Protein AF-A0A486XKY4-F1 (afdb_monomer)

Structure (mmCIF, N/CA/C/O backbone):
data_AF-A0A486XKY4-F1
#
_entry.id   AF-A0A486XKY4-F1
#
loop_
_atom_site.group_PDB
_atom_site.id
_atom_site.type_symbol
_atom_site.label_atom_id
_atom_site.label_alt_id
_atom_site.label_comp_id
_atom_site.label_asym_id
_atom_site.label_entity_id
_atom_site.label_seq_id
_atom_site.pdbx_PDB_ins_code
_atom_site.Cartn_x
_atom_site.Cartn_y
_atom_site.Cartn_z
_atom_site.occupancy
_atom_site.B_iso_or_equiv
_atom_site.auth_seq_id
_atom_site.auth_comp_id
_atom_site.auth_asym_id
_atom_site.auth_atom_id
_atom_site.pdbx_PDB_model_num
ATOM 1 N N . MET A 1 1 ? 11.918 -34.380 50.096 1.00 39.69 1 MET A N 1
ATOM 2 C CA . MET A 1 1 ? 10.897 -33.706 49.268 1.00 39.69 1 MET A CA 1
ATOM 3 C C . MET A 1 1 ? 11.080 -32.211 49.451 1.00 39.69 1 MET A C 1
ATOM 5 O O . MET A 1 1 ? 10.873 -31.731 50.555 1.00 39.69 1 MET A O 1
ATOM 9 N N . LEU A 1 2 ? 11.566 -31.519 48.421 1.00 34.81 2 LEU A N 1
ATOM 10 C CA . LEU A 1 2 ? 11.724 -30.062 48.388 1.00 34.81 2 LEU A CA 1
ATOM 11 C C . LEU A 1 2 ? 10.769 -29.530 47.315 1.00 34.81 2 LEU A C 1
ATOM 13 O O . LEU A 1 2 ? 10.706 -30.098 46.227 1.00 34.81 2 LEU A O 1
ATOM 17 N N . ALA A 1 3 ? 9.983 -28.514 47.664 1.00 37.16 3 ALA A N 1
ATOM 18 C CA . ALA A 1 3 ? 9.003 -27.890 46.778 1.00 37.16 3 ALA A CA 1
ATOM 19 C C . ALA A 1 3 ? 9.693 -27.136 45.620 1.00 37.16 3 ALA A C 1
ATOM 21 O O . ALA A 1 3 ? 10.803 -26.633 45.818 1.00 37.16 3 ALA A O 1
ATOM 22 N N . PRO A 1 4 ? 9.063 -27.018 44.435 1.00 37.06 4 PRO A N 1
ATOM 23 C CA . PRO A 1 4 ? 9.605 -26.206 43.357 1.00 37.06 4 PRO A CA 1
ATOM 24 C C . PRO A 1 4 ? 9.423 -24.712 43.656 1.00 37.06 4 PRO A C 1
ATOM 26 O O . PRO A 1 4 ? 8.386 -24.285 44.166 1.00 37.06 4 PRO A O 1
ATOM 29 N N . LEU A 1 5 ? 10.454 -23.927 43.342 1.00 36.47 5 LEU A N 1
ATOM 30 C CA . LEU A 1 5 ? 10.433 -22.463 43.381 1.00 36.47 5 LEU A CA 1
ATOM 31 C C . LEU A 1 5 ? 9.580 -21.903 42.222 1.00 36.47 5 LEU A C 1
ATOM 33 O O . LEU A 1 5 ? 9.489 -22.551 41.179 1.00 36.47 5 LEU A O 1
ATOM 37 N N . PRO A 1 6 ? 8.965 -20.716 42.384 1.00 40.84 6 PRO A N 1
ATOM 38 C CA . PRO A 1 6 ? 8.082 -20.134 41.376 1.00 40.84 6 PRO A CA 1
ATOM 39 C C . PRO A 1 6 ? 8.851 -19.682 40.126 1.00 40.84 6 PRO A C 1
ATOM 41 O O . PRO A 1 6 ? 9.928 -19.091 40.228 1.00 40.84 6 PRO A O 1
ATOM 44 N N . GLU A 1 7 ? 8.264 -19.934 38.952 1.00 36.69 7 GLU A N 1
ATOM 45 C CA . GLU A 1 7 ? 8.705 -19.397 37.662 1.00 36.69 7 GLU A CA 1
ATOM 46 C C . GLU A 1 7 ? 8.770 -17.866 37.718 1.00 36.69 7 GLU A C 1
ATOM 48 O O . GLU A 1 7 ? 7.761 -17.183 37.897 1.00 36.69 7 GLU A O 1
ATOM 53 N N . GLN A 1 8 ? 9.970 -17.315 37.534 1.00 35.16 8 GLN A N 1
ATOM 54 C CA . GLN A 1 8 ? 10.126 -15.916 37.164 1.00 35.16 8 GLN A CA 1
ATOM 55 C C . GLN A 1 8 ? 9.636 -15.750 35.724 1.00 35.16 8 GLN A C 1
ATOM 57 O O . GLN A 1 8 ? 10.333 -16.100 34.774 1.00 35.16 8 GLN A O 1
ATOM 62 N N . THR A 1 9 ? 8.442 -15.188 35.556 1.00 37.00 9 THR A N 1
ATOM 63 C CA . THR A 1 9 ? 8.016 -14.598 34.286 1.00 37.00 9 THR A CA 1
ATOM 64 C C . THR A 1 9 ? 9.008 -13.506 33.898 1.00 37.00 9 THR A C 1
ATOM 66 O O . THR A 1 9 ? 9.072 -12.459 34.547 1.00 37.00 9 THR A O 1
ATOM 69 N N . ALA A 1 10 ? 9.798 -13.759 32.855 1.00 35.72 10 ALA A N 1
ATOM 70 C CA . ALA A 1 10 ? 10.670 -12.757 32.266 1.00 35.72 10 ALA A CA 1
ATOM 71 C C . ALA A 1 10 ? 9.823 -11.616 31.682 1.00 35.72 10 ALA A C 1
ATOM 73 O O . ALA A 1 10 ? 8.848 -11.846 30.964 1.00 35.72 10 ALA A O 1
ATOM 74 N N . ALA A 1 11 ? 10.195 -10.383 32.018 1.00 33.72 11 ALA A N 1
ATOM 75 C CA . ALA A 1 11 ? 9.568 -9.174 31.510 1.00 33.72 11 ALA A CA 1
ATOM 76 C C . ALA A 1 11 ? 9.705 -9.096 29.979 1.00 33.72 11 ALA A C 1
ATOM 78 O O . ALA A 1 11 ? 10.801 -9.239 29.436 1.00 33.72 11 ALA A O 1
ATOM 79 N N . ALA A 1 12 ? 8.588 -8.857 29.288 1.00 30.95 12 ALA A N 1
ATOM 80 C CA . ALA A 1 12 ? 8.584 -8.550 27.865 1.00 30.95 12 ALA A CA 1
ATOM 81 C C . ALA A 1 12 ? 9.263 -7.190 27.651 1.00 30.95 12 ALA A C 1
ATOM 83 O O . ALA A 1 12 ? 8.718 -6.147 28.014 1.00 30.95 12 ALA A O 1
ATOM 84 N N . ASN A 1 13 ? 10.471 -7.207 27.092 1.00 31.05 13 ASN A N 1
ATOM 85 C CA . ASN A 1 13 ? 11.186 -5.990 26.734 1.00 31.05 13 ASN A CA 1
ATOM 86 C C . ASN A 1 13 ? 10.663 -5.429 25.405 1.00 31.05 13 ASN A C 1
ATOM 88 O O . ASN A 1 13 ? 10.443 -6.167 24.444 1.00 31.05 13 ASN A O 1
ATOM 92 N N . LEU A 1 14 ? 10.477 -4.105 25.390 1.00 25.66 14 LEU A N 1
ATOM 93 C CA . LEU A 1 14 ? 10.138 -3.291 24.226 1.00 25.66 14 LEU A CA 1
ATOM 94 C C . LEU A 1 14 ? 11.089 -3.548 23.052 1.00 25.66 14 LEU A C 1
ATOM 96 O O . LEU A 1 14 ? 12.306 -3.595 23.226 1.00 25.66 14 LEU A O 1
ATOM 100 N N . ILE A 1 15 ? 10.524 -3.619 21.846 1.00 26.73 15 ILE A N 1
ATOM 101 C CA . ILE A 1 15 ? 11.291 -3.633 20.600 1.00 26.73 15 ILE A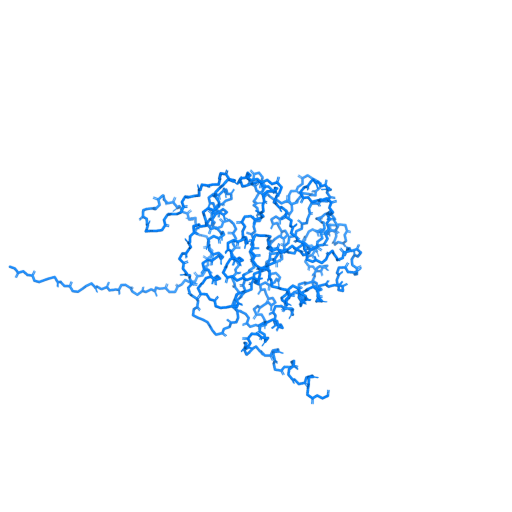 CA 1
ATOM 102 C C . ILE A 1 15 ? 11.508 -2.188 20.151 1.00 26.73 15 ILE A C 1
ATOM 104 O O . ILE A 1 15 ? 10.557 -1.479 19.820 1.00 26.73 15 ILE A O 1
ATOM 108 N N . GLN A 1 16 ? 12.773 -1.781 20.119 1.00 23.09 16 GLN A N 1
ATOM 109 C CA . GLN A 1 16 ? 13.256 -0.588 19.435 1.00 23.09 16 GLN A CA 1
ATOM 110 C C . GLN A 1 16 ? 13.987 -1.060 18.169 1.00 23.09 16 GLN A C 1
ATOM 112 O O . GLN A 1 16 ? 14.882 -1.898 18.247 1.00 23.09 16 GLN A O 1
ATOM 117 N N . LEU A 1 17 ? 13.533 -0.591 17.005 1.00 39.62 17 LEU A N 1
ATOM 118 C CA . LEU A 1 17 ? 14.075 -0.956 15.695 1.00 39.62 17 LEU A CA 1
ATOM 119 C C . LEU A 1 17 ? 15.239 -0.020 15.358 1.00 39.62 17 LEU A C 1
ATOM 121 O O . LEU A 1 17 ? 14.996 1.133 15.016 1.00 39.62 17 LEU A O 1
ATOM 125 N N . ASP A 1 18 ? 16.466 -0.531 15.435 1.00 28.62 18 ASP A N 1
ATOM 126 C CA . ASP A 1 18 ? 17.650 0.061 14.807 1.00 28.62 18 ASP A CA 1
ATOM 127 C C . ASP A 1 18 ? 18.506 -1.033 14.143 1.00 28.62 18 ASP A C 1
ATOM 129 O O . ASP A 1 18 ? 18.380 -2.220 14.440 1.00 28.62 18 ASP A O 1
ATOM 133 N N . GLN A 1 19 ? 19.288 -0.593 13.161 1.00 40.94 19 GLN A N 1
ATOM 134 C CA . GLN A 1 19 ? 19.848 -1.316 12.015 1.00 40.94 19 GLN A CA 1
ATOM 135 C C . GLN A 1 19 ? 20.757 -2.533 12.312 1.00 40.94 19 GLN A C 1
ATOM 137 O O . GLN A 1 19 ? 21.298 -2.705 13.399 1.00 40.94 19 GLN A O 1
ATOM 142 N N . ASP A 1 20 ? 20.960 -3.337 11.258 1.00 31.55 20 ASP A N 1
ATOM 143 C CA . ASP A 1 20 ? 22.028 -4.336 11.077 1.00 31.55 20 ASP A CA 1
ATOM 144 C C . ASP A 1 20 ? 22.022 -5.594 11.954 1.00 31.55 20 ASP A C 1
ATOM 146 O O . ASP A 1 20 ? 23.043 -6.015 12.496 1.00 31.55 20 ASP A O 1
ATOM 150 N N . THR A 1 21 ? 20.893 -6.306 11.983 1.00 27.12 21 THR A N 1
ATOM 151 C CA . THR A 1 21 ? 20.895 -7.716 12.407 1.00 27.12 21 THR A CA 1
ATOM 152 C C . THR A 1 21 ? 20.548 -8.628 11.235 1.00 27.12 21 THR A C 1
ATOM 154 O O . THR A 1 21 ? 19.440 -8.595 10.703 1.00 27.12 21 THR A O 1
ATOM 157 N N . ALA A 1 22 ? 21.499 -9.470 10.827 1.00 25.30 22 ALA A N 1
ATOM 158 C CA . ALA A 1 22 ? 21.203 -10.611 9.974 1.00 25.30 22 ALA A CA 1
ATOM 159 C C . ALA A 1 22 ? 20.382 -11.620 10.789 1.00 25.30 22 ALA A C 1
ATOM 161 O O . ALA A 1 22 ? 20.893 -12.246 11.718 1.00 25.30 22 ALA A O 1
ATOM 162 N N . TYR A 1 23 ? 19.102 -11.765 10.455 1.00 27.69 23 TYR A N 1
ATOM 163 C CA . TYR A 1 23 ? 18.244 -12.778 11.056 1.00 27.69 23 TYR A CA 1
ATOM 164 C C . TYR A 1 23 ? 18.550 -14.135 10.417 1.00 27.69 23 TYR A C 1
ATOM 166 O O . TYR A 1 23 ? 18.249 -14.369 9.245 1.00 27.69 23 TYR A O 1
ATOM 174 N N . GLN A 1 24 ? 19.173 -15.032 11.181 1.00 24.69 24 GLN A N 1
ATOM 175 C CA . GLN A 1 24 ? 19.282 -16.437 10.811 1.00 24.69 24 GLN A CA 1
ATOM 176 C C . GLN A 1 24 ? 18.076 -17.169 11.406 1.00 24.69 24 GLN A C 1
ATOM 178 O O . GLN A 1 24 ? 17.924 -17.250 12.623 1.00 24.69 24 GLN A O 1
ATOM 183 N N . PHE A 1 25 ? 17.183 -17.640 10.537 1.00 31.48 25 PHE A N 1
ATOM 184 C CA . PHE A 1 25 ? 15.992 -18.377 10.944 1.00 31.48 25 PHE A CA 1
ATOM 185 C C . PHE A 1 25 ? 16.285 -19.874 10.914 1.00 31.48 25 PHE A C 1
ATOM 187 O O . PHE A 1 25 ? 16.419 -20.471 9.844 1.00 31.48 25 PHE A O 1
ATOM 194 N N . ASP A 1 26 ? 16.344 -20.490 12.089 1.00 28.72 26 ASP A N 1
ATOM 195 C CA . ASP A 1 26 ? 16.217 -21.937 12.198 1.00 28.72 26 ASP A CA 1
ATOM 196 C C . ASP A 1 26 ? 14.767 -22.357 11.932 1.00 28.72 26 ASP A C 1
ATOM 198 O O . ASP A 1 26 ? 13.812 -21.628 12.218 1.00 28.72 26 ASP A O 1
ATOM 202 N N . ARG A 1 27 ? 14.584 -23.574 11.409 1.00 32.25 27 ARG A N 1
ATOM 203 C CA . ARG A 1 27 ? 13.273 -24.224 11.273 1.00 32.25 27 ARG A CA 1
ATOM 204 C C . ARG A 1 27 ? 12.645 -24.409 12.663 1.00 32.25 27 ARG A C 1
ATOM 206 O O . ARG A 1 27 ? 12.782 -25.465 13.270 1.00 32.25 27 ARG A O 1
ATOM 213 N N . GLY A 1 28 ? 11.940 -23.399 13.164 1.00 31.17 28 GLY A N 1
ATOM 214 C CA . GLY A 1 28 ? 11.429 -23.384 14.536 1.00 31.17 28 GLY A CA 1
ATOM 215 C C . GLY A 1 28 ? 10.398 -24.479 14.807 1.00 31.17 28 GLY A C 1
ATOM 216 O O . GLY A 1 28 ? 9.492 -24.695 14.000 1.00 31.17 28 GLY A O 1
ATOM 217 N N . GLU A 1 29 ? 10.526 -25.190 15.929 1.00 32.78 29 GLU A N 1
ATOM 218 C CA . GLU A 1 29 ? 9.449 -25.952 16.576 1.00 32.78 29 GLU A CA 1
ATOM 219 C C . GLU A 1 29 ? 8.693 -25.015 17.521 1.00 32.78 29 GLU A C 1
ATOM 221 O O . GLU A 1 29 ? 9.102 -24.780 18.650 1.00 32.78 29 GLU A O 1
ATOM 226 N N . GLY A 1 30 ? 7.604 -24.437 17.013 1.00 31.45 30 GLY A N 1
ATOM 227 C CA . GLY A 1 30 ? 6.663 -23.603 17.758 1.00 31.45 30 GLY A CA 1
ATOM 228 C C . GLY A 1 30 ? 5.222 -24.001 17.428 1.00 31.45 30 GLY A C 1
ATOM 229 O O . GLY A 1 30 ? 4.964 -24.629 16.400 1.00 31.45 30 GLY A O 1
ATOM 230 N N . ILE A 1 31 ? 4.286 -23.644 18.311 1.00 33.97 31 ILE A N 1
ATOM 231 C CA . ILE A 1 31 ? 2.897 -24.150 18.349 1.00 33.97 31 ILE A CA 1
ATOM 232 C C . ILE A 1 31 ? 2.058 -23.722 17.121 1.00 33.97 31 ILE A C 1
ATOM 234 O O . ILE A 1 31 ? 1.038 -24.338 16.827 1.00 33.97 31 ILE A O 1
ATOM 238 N N . HIS A 1 32 ? 2.504 -22.735 16.334 1.00 35.41 32 HIS A N 1
ATOM 239 C CA . HIS A 1 32 ? 1.845 -22.332 15.086 1.00 35.41 32 HIS A CA 1
ATOM 240 C C . HIS A 1 32 ? 2.807 -22.399 13.900 1.00 35.41 32 HIS A C 1
ATOM 242 O O . HIS A 1 32 ? 3.429 -21.420 13.498 1.00 35.41 32 HIS A O 1
ATOM 248 N N . ARG A 1 33 ? 2.903 -23.602 13.331 1.00 32.34 33 ARG A N 1
ATOM 249 C CA . ARG A 1 33 ? 3.442 -23.861 11.994 1.00 32.34 33 ARG A CA 1
ATOM 250 C C . ARG A 1 33 ? 2.264 -23.955 11.032 1.00 32.34 33 ARG A C 1
ATOM 252 O O . ARG A 1 33 ? 1.439 -24.851 11.182 1.00 32.34 33 ARG A O 1
ATOM 259 N N . VAL A 1 34 ? 2.201 -23.093 10.026 1.00 32.72 34 VAL A N 1
ATOM 260 C CA . VAL A 1 34 ? 1.241 -23.255 8.929 1.00 32.72 34 VAL A CA 1
ATOM 261 C C . VAL A 1 34 ? 2.030 -23.591 7.674 1.00 32.72 34 VAL A C 1
ATOM 263 O O . VAL A 1 34 ? 2.741 -22.755 7.132 1.00 32.72 34 VAL A O 1
ATOM 266 N N . ARG A 1 35 ? 1.925 -24.851 7.246 1.00 28.56 35 ARG A N 1
ATOM 267 C CA . ARG A 1 35 ? 2.274 -25.281 5.890 1.00 28.56 35 ARG A CA 1
ATOM 268 C C . ARG A 1 35 ? 1.032 -25.111 5.030 1.00 28.56 35 ARG A C 1
ATOM 270 O O . ARG A 1 35 ? -0.030 -25.604 5.406 1.00 28.56 35 ARG A O 1
ATOM 277 N N . PHE A 1 36 ? 1.165 -24.442 3.896 1.00 36.06 36 PHE A N 1
ATOM 278 C CA . PHE A 1 36 ? 0.072 -24.317 2.945 1.00 36.06 36 PHE A CA 1
ATOM 279 C C . PHE A 1 36 ? -0.055 -25.576 2.086 1.00 36.06 36 PHE A C 1
ATOM 281 O O . PHE A 1 36 ? 0.931 -26.236 1.762 1.00 36.06 36 PHE A O 1
ATOM 288 N N . ASN A 1 37 ? -1.294 -25.894 1.713 1.00 30.50 37 ASN A N 1
ATOM 289 C CA . ASN A 1 37 ? -1.613 -26.819 0.634 1.00 30.50 37 ASN A CA 1
ATOM 290 C C . ASN A 1 37 ? -2.414 -26.043 -0.421 1.00 30.50 37 ASN A C 1
ATOM 292 O O . ASN A 1 37 ? -3.645 -26.095 -0.443 1.00 30.50 37 ASN A O 1
ATOM 296 N N . TYR A 1 38 ? -1.721 -25.268 -1.257 1.00 38.84 38 TYR A N 1
ATOM 297 C CA . TYR A 1 38 ? -2.321 -24.610 -2.417 1.00 38.84 38 TYR A CA 1
ATOM 298 C C . TYR A 1 38 ? -2.516 -25.643 -3.532 1.00 38.84 38 TYR A C 1
ATOM 300 O O . TYR A 1 38 ? -1.632 -25.880 -4.347 1.00 38.84 38 TYR A O 1
ATOM 308 N N . SER A 1 39 ? -3.677 -26.301 -3.552 1.00 31.59 39 SER A N 1
ATOM 309 C CA . SER A 1 39 ? -4.033 -27.272 -4.605 1.00 31.59 39 SER A CA 1
ATOM 310 C C . SER A 1 39 ? -5.167 -26.805 -5.523 1.00 31.59 39 SER A C 1
ATOM 312 O O . SER A 1 39 ? -5.686 -27.602 -6.302 1.00 31.59 39 SER A O 1
ATOM 314 N N . GLY A 1 40 ? -5.612 -25.547 -5.410 1.00 32.41 40 GLY A N 1
ATOM 315 C CA . GLY A 1 40 ? -6.653 -24.955 -6.267 1.00 32.41 40 GLY A CA 1
ATOM 316 C C . GLY A 1 40 ? -8.070 -25.529 -6.098 1.00 32.41 40 GLY A C 1
ATOM 317 O O . GLY A 1 40 ? -9.042 -24.865 -6.443 1.00 32.41 40 GLY A O 1
ATOM 318 N N . LYS A 1 41 ? -8.225 -26.727 -5.518 1.00 32.03 41 LYS A N 1
ATOM 319 C CA . LYS A 1 41 ? -9.518 -27.418 -5.357 1.00 32.03 41 LYS A CA 1
ATOM 320 C C . LYS A 1 41 ? -10.109 -27.361 -3.949 1.00 32.03 41 LYS A C 1
ATOM 322 O O . LYS A 1 41 ? -11.289 -27.648 -3.801 1.00 32.03 41 LYS A O 1
ATOM 327 N N . ASN A 1 42 ? -9.327 -26.973 -2.939 1.00 34.19 42 ASN A N 1
ATOM 328 C CA . ASN A 1 42 ? -9.746 -26.902 -1.536 1.00 34.19 42 ASN A CA 1
ATOM 329 C C . ASN A 1 42 ? -9.056 -25.716 -0.844 1.00 34.19 42 ASN A C 1
ATOM 331 O O . ASN A 1 42 ? -7.923 -25.837 -0.382 1.00 34.19 42 ASN A O 1
ATOM 335 N N . TRP A 1 43 ? -9.720 -24.562 -0.780 1.00 38.38 43 TRP A N 1
ATOM 336 C CA . TRP A 1 43 ? -9.242 -23.400 -0.026 1.00 38.38 43 TRP A CA 1
ATOM 337 C C . TRP A 1 43 ? -9.462 -23.636 1.474 1.00 38.38 43 TRP A C 1
ATOM 339 O O . TRP A 1 43 ? -10.455 -23.197 2.046 1.00 38.38 43 TRP A O 1
ATOM 349 N N . THR A 1 44 ? -8.565 -24.362 2.140 1.00 36.12 44 THR A N 1
ATOM 350 C CA . THR A 1 44 ? -8.521 -24.345 3.609 1.00 36.12 44 THR A CA 1
ATOM 351 C C . THR A 1 44 ? -7.758 -23.105 4.053 1.00 36.12 44 THR A C 1
ATOM 353 O O . THR A 1 44 ? -6.529 -23.072 3.993 1.00 36.12 44 THR A O 1
ATOM 356 N N . VAL A 1 45 ? -8.492 -22.075 4.478 1.00 48.06 45 VAL A N 1
ATOM 357 C CA . VAL A 1 45 ? -7.922 -20.897 5.140 1.00 48.06 45 VAL A CA 1
ATOM 358 C C . VAL A 1 45 ? -7.303 -21.366 6.454 1.00 48.06 45 VAL A C 1
ATOM 360 O O . VAL A 1 45 ? -8.014 -21.792 7.362 1.00 48.06 45 VAL A O 1
ATOM 363 N N . ALA A 1 46 ? -5.977 -21.336 6.554 1.00 49.78 46 ALA A N 1
ATOM 364 C CA . ALA A 1 46 ? -5.320 -21.542 7.834 1.00 49.78 46 ALA A CA 1
ATOM 365 C C . ALA A 1 46 ? -5.530 -20.287 8.691 1.00 49.78 46 ALA A C 1
ATOM 367 O O . ALA A 1 46 ? -5.128 -19.183 8.315 1.00 49.78 46 ALA A O 1
ATOM 368 N N . ASP A 1 47 ? -6.203 -20.449 9.825 1.00 62.47 47 ASP A N 1
ATOM 369 C CA . ASP A 1 47 ? -6.399 -19.357 10.771 1.00 62.47 47 ASP A CA 1
ATOM 370 C C . ASP A 1 47 ? -5.040 -18.859 11.306 1.00 62.47 47 ASP A C 1
ATOM 372 O O . ASP A 1 47 ? -4.099 -19.641 11.465 1.00 62.47 47 ASP A O 1
ATOM 376 N N . VAL A 1 48 ? -4.920 -17.556 11.568 1.00 72.38 48 VAL A N 1
ATOM 377 C CA . VAL A 1 48 ? -3.694 -16.938 12.105 1.00 72.38 48 VAL A CA 1
ATOM 378 C C . VAL A 1 48 ? -3.906 -16.520 13.555 1.00 72.38 48 VAL A C 1
ATOM 380 O O . VAL A 1 48 ? -5.008 -16.140 13.951 1.00 72.38 48 VAL A O 1
ATOM 383 N N . ALA A 1 49 ? -2.862 -16.576 14.380 1.00 74.50 49 ALA A N 1
ATOM 384 C CA . ALA A 1 49 ? -2.931 -16.010 15.724 1.00 74.50 49 ALA A CA 1
ATOM 385 C C . ALA A 1 49 ? -3.058 -14.481 15.635 1.00 74.50 49 ALA A C 1
ATOM 387 O O . ALA A 1 49 ? -2.404 -13.849 14.810 1.00 74.50 49 ALA A O 1
ATOM 388 N N . ALA A 1 50 ? -3.910 -13.891 16.471 1.00 77.69 50 ALA A N 1
ATOM 389 C CA . ALA A 1 50 ? -4.082 -12.445 16.517 1.00 77.69 50 ALA A CA 1
ATOM 390 C C . ALA A 1 50 ? -2.852 -11.766 17.145 1.00 77.69 50 ALA A C 1
ATOM 392 O O . ALA A 1 50 ? -2.363 -12.219 18.179 1.00 77.69 50 ALA A O 1
ATOM 393 N N . ILE A 1 51 ? -2.401 -10.653 16.565 1.00 80.25 51 ILE A N 1
ATOM 394 C CA . ILE A 1 51 ? -1.414 -9.755 17.177 1.00 80.25 51 ILE A CA 1
ATOM 395 C C . ILE A 1 51 ? -2.147 -8.482 17.585 1.00 80.25 51 ILE A C 1
ATOM 397 O O . ILE A 1 51 ? -2.628 -7.736 16.734 1.00 80.25 51 ILE A O 1
ATOM 401 N N . GLN A 1 52 ? -2.236 -8.233 18.888 1.00 86.56 52 GLN A N 1
ATOM 402 C CA . GLN A 1 52 ? -2.846 -7.021 19.431 1.00 86.56 52 GLN A CA 1
ATOM 403 C C . GLN A 1 52 ? -1.804 -5.912 19.562 1.00 86.56 52 GLN A C 1
ATOM 405 O O . GLN A 1 52 ? -0.700 -6.142 20.056 1.00 86.56 52 GLN A O 1
ATOM 410 N N . ILE A 1 53 ? -2.170 -4.702 19.153 1.00 81.19 53 ILE A N 1
ATOM 411 C CA . ILE A 1 53 ? -1.369 -3.497 19.338 1.00 81.19 53 ILE A CA 1
ATOM 412 C C . ILE A 1 53 ? -2.066 -2.636 20.381 1.00 81.19 53 ILE A C 1
ATOM 414 O O . ILE A 1 53 ? -3.194 -2.189 20.191 1.00 81.19 53 ILE A O 1
ATOM 418 N N . ASN A 1 54 ? -1.371 -2.368 21.484 1.00 88.06 54 ASN A N 1
ATOM 419 C CA . ASN A 1 54 ? -1.865 -1.465 22.513 1.00 88.06 54 ASN A CA 1
ATOM 420 C C . ASN A 1 54 ? -1.691 -0.006 22.061 1.00 88.06 54 ASN A C 1
ATOM 422 O O . ASN A 1 54 ? -0.652 0.609 22.299 1.00 88.06 54 ASN A O 1
ATOM 426 N N . THR A 1 55 ? -2.690 0.526 21.359 1.00 87.38 55 THR A N 1
ATOM 427 C CA . THR A 1 55 ? -2.713 1.910 20.882 1.00 87.38 55 THR A CA 1
ATOM 428 C C . THR A 1 55 ? -4.140 2.447 20.820 1.00 87.38 55 THR A C 1
ATOM 430 O O . THR A 1 55 ? -5.078 1.712 20.528 1.00 87.38 55 THR A O 1
ATOM 433 N N . ASN A 1 56 ? -4.290 3.752 21.056 1.00 88.88 56 ASN A N 1
ATOM 434 C CA . ASN A 1 56 ? -5.544 4.480 20.828 1.00 88.88 56 ASN A CA 1
ATOM 435 C C . ASN A 1 56 ? -5.572 5.177 19.454 1.00 88.88 56 ASN A C 1
ATOM 437 O O . ASN A 1 56 ? -6.573 5.791 19.089 1.00 88.88 56 ASN A O 1
ATOM 441 N N . ALA A 1 57 ? -4.466 5.124 18.709 1.00 92.44 57 ALA A N 1
ATOM 442 C CA . ALA A 1 57 ? -4.374 5.663 17.359 1.00 92.44 57 ALA A CA 1
ATOM 443 C C . ALA A 1 57 ? -4.940 4.668 16.330 1.00 92.44 57 ALA A C 1
ATOM 445 O O . ALA A 1 57 ? -4.841 3.455 16.537 1.00 92.44 57 ALA A O 1
ATOM 446 N N . PRO A 1 58 ? -5.484 5.141 15.195 1.00 95.81 58 PRO A N 1
ATOM 447 C CA . PRO A 1 58 ? -5.813 4.258 14.084 1.00 95.81 58 PRO A CA 1
ATOM 448 C C . PRO A 1 58 ? -4.543 3.597 13.539 1.00 95.81 58 PRO A C 1
ATOM 450 O O . PRO A 1 58 ? -3.469 4.205 13.508 1.00 95.81 58 PRO A O 1
ATOM 453 N N . ILE A 1 59 ? -4.665 2.341 13.111 1.00 95.12 59 ILE A N 1
ATOM 454 C CA . ILE A 1 59 ? -3.536 1.539 12.634 1.00 95.12 59 ILE A CA 1
ATOM 455 C C . ILE A 1 59 ? -3.518 1.544 11.109 1.00 95.12 59 ILE A C 1
ATOM 457 O O . ILE A 1 59 ? -4.505 1.185 10.461 1.00 95.12 59 ILE A O 1
ATOM 461 N N . ALA A 1 60 ? -2.368 1.901 10.545 1.00 96.94 60 ALA A N 1
ATOM 462 C CA . ALA A 1 60 ? -2.090 1.793 9.122 1.00 96.94 60 ALA A CA 1
ATOM 463 C C . ALA A 1 60 ? -0.974 0.779 8.867 1.00 96.94 60 ALA A C 1
ATOM 465 O O . ALA A 1 60 ? 0.050 0.785 9.550 1.00 96.94 60 ALA A O 1
ATOM 466 N N . ILE A 1 61 ? -1.145 -0.054 7.845 1.00 95.00 61 ILE A N 1
ATOM 467 C CA . ILE A 1 61 ? -0.109 -0.953 7.338 1.00 95.00 61 ILE A CA 1
ATOM 468 C C . ILE A 1 61 ? 0.219 -0.534 5.911 1.00 95.00 61 ILE A C 1
ATOM 470 O O . ILE A 1 61 ? -0.649 -0.568 5.038 1.00 95.00 61 ILE A O 1
ATOM 474 N N . ILE A 1 62 ? 1.476 -0.168 5.674 1.00 95.12 62 ILE A N 1
ATOM 475 C CA . ILE A 1 62 ? 1.987 0.205 4.357 1.00 95.12 62 ILE A CA 1
ATOM 476 C C . ILE A 1 62 ? 3.027 -0.839 3.933 1.00 95.12 62 ILE A C 1
ATOM 478 O O . ILE A 1 62 ? 4.200 -0.710 4.277 1.00 95.12 62 ILE A O 1
ATOM 482 N N . PRO A 1 63 ? 2.609 -1.933 3.279 1.00 91.00 63 PRO A N 1
ATOM 483 C CA . PRO A 1 63 ? 3.489 -3.039 2.911 1.00 91.00 63 PRO A CA 1
ATOM 484 C C . PRO A 1 63 ? 4.450 -2.712 1.757 1.00 91.00 63 PRO A C 1
ATOM 486 O O . PRO A 1 63 ? 4.081 -2.038 0.797 1.00 91.00 63 PRO A O 1
ATOM 489 N N . GLN A 1 64 ? 5.651 -3.294 1.809 1.00 90.38 64 GLN A N 1
ATOM 490 C CA . GLN A 1 64 ? 6.573 -3.418 0.678 1.00 90.38 64 GLN A CA 1
ATOM 491 C C . GLN A 1 64 ? 6.656 -4.890 0.254 1.00 90.38 64 GLN A C 1
ATOM 493 O O . GLN A 1 64 ? 7.204 -5.725 0.972 1.00 90.38 64 GLN A O 1
ATOM 498 N N . GLN A 1 65 ? 6.095 -5.207 -0.912 1.00 86.56 65 GLN A N 1
ATOM 499 C CA . GLN A 1 65 ? 5.984 -6.569 -1.431 1.00 86.56 65 GLN A CA 1
ATOM 500 C C . GLN A 1 65 ? 7.030 -6.933 -2.480 1.00 86.56 65 GLN A C 1
ATOM 502 O O . GLN A 1 65 ? 7.301 -8.114 -2.670 1.00 86.56 65 GLN A O 1
ATOM 507 N N . TYR A 1 66 ? 7.558 -5.964 -3.231 1.00 88.56 66 TYR A N 1
ATOM 508 C CA . TYR A 1 66 ? 8.409 -6.291 -4.372 1.00 88.56 66 TYR A CA 1
ATOM 509 C C . TYR A 1 66 ? 9.820 -6.672 -3.925 1.00 88.56 66 TYR A C 1
ATOM 511 O O . TYR A 1 66 ? 10.438 -6.004 -3.089 1.00 88.56 66 TYR A O 1
ATOM 519 N N . THR A 1 67 ? 10.324 -7.761 -4.500 1.00 88.25 67 THR A N 1
ATOM 520 C CA . THR A 1 67 ? 11.623 -8.331 -4.150 1.00 88.25 67 THR A CA 1
ATOM 521 C C . THR A 1 67 ? 12.768 -7.679 -4.914 1.00 88.25 67 THR A C 1
ATOM 523 O O . THR A 1 67 ? 12.583 -6.963 -5.895 1.00 88.25 67 THR A O 1
ATOM 526 N N . THR A 1 68 ? 13.990 -7.982 -4.501 1.00 88.75 68 THR A N 1
ATOM 527 C CA . THR A 1 68 ? 15.202 -7.695 -5.263 1.00 88.75 68 THR A CA 1
ATOM 528 C C . THR A 1 68 ? 15.153 -8.365 -6.643 1.00 88.75 68 THR A C 1
ATOM 530 O O . THR A 1 68 ? 14.499 -9.392 -6.845 1.00 88.75 68 THR A O 1
ATOM 533 N N . GLU A 1 69 ? 15.850 -7.776 -7.610 1.00 86.38 69 GLU A N 1
ATOM 534 C CA . GLU A 1 69 ? 16.037 -8.353 -8.938 1.00 86.38 69 GLU A CA 1
ATOM 535 C C . GLU A 1 69 ? 16.588 -9.790 -8.868 1.00 86.38 69 GLU A C 1
ATOM 537 O O . GLU A 1 69 ? 17.417 -10.120 -8.019 1.00 86.38 69 GLU A O 1
ATOM 542 N N . GLY A 1 70 ? 16.082 -10.669 -9.739 1.00 83.50 70 GLY A N 1
ATOM 543 C CA . GLY A 1 70 ? 16.424 -12.097 -9.744 1.00 83.50 70 GLY A CA 1
ATOM 544 C C . GLY A 1 70 ? 15.743 -12.932 -8.650 1.00 83.50 70 GLY A C 1
ATOM 545 O O . GLY A 1 70 ? 16.023 -14.125 -8.538 1.00 83.50 70 GLY A O 1
ATOM 546 N N . LYS A 1 71 ? 14.858 -12.334 -7.842 1.00 86.75 71 LYS A N 1
ATOM 547 C CA . LYS A 1 71 ? 14.008 -13.039 -6.870 1.00 86.75 71 LYS A CA 1
ATOM 548 C C . LYS A 1 71 ? 12.582 -13.206 -7.395 1.00 86.75 71 LYS A C 1
ATOM 550 O O . LYS A 1 71 ? 12.310 -12.995 -8.572 1.00 86.75 71 LYS A O 1
ATOM 555 N N . MET A 1 72 ? 11.690 -13.650 -6.516 1.00 81.94 72 MET A N 1
ATOM 556 C CA . MET A 1 72 ? 10.390 -14.199 -6.882 1.00 81.94 72 MET A CA 1
ATOM 557 C C . MET A 1 72 ? 9.444 -13.208 -7.579 1.00 81.94 72 MET A C 1
ATOM 559 O O . MET A 1 72 ? 8.814 -13.589 -8.561 1.00 81.94 72 MET A O 1
ATOM 563 N N . MET A 1 73 ? 9.340 -11.956 -7.115 1.00 81.50 73 MET A N 1
ATOM 564 C CA . MET A 1 73 ? 8.499 -10.933 -7.758 1.00 81.50 73 MET A CA 1
ATOM 565 C C . MET A 1 73 ? 9.168 -9.551 -7.686 1.00 81.50 73 MET A C 1
ATOM 567 O O . MET A 1 73 ? 8.838 -8.731 -6.825 1.00 81.50 73 MET A O 1
ATOM 571 N N . PRO A 1 74 ? 10.112 -9.251 -8.593 1.00 82.81 74 PRO A N 1
ATOM 572 C CA . PRO A 1 74 ? 10.840 -7.982 -8.570 1.00 82.81 74 PRO A CA 1
ATOM 573 C C . PRO A 1 74 ? 9.997 -6.772 -9.023 1.00 82.81 74 PRO A C 1
ATOM 575 O O . PRO A 1 74 ? 10.408 -5.619 -8.868 1.00 82.81 74 PRO A O 1
ATOM 578 N N . GLY A 1 75 ? 8.788 -7.031 -9.531 1.00 84.06 75 GLY A N 1
ATOM 579 C CA . GLY A 1 75 ? 7.825 -6.025 -9.964 1.00 84.06 75 GLY A CA 1
ATOM 580 C C . GLY A 1 75 ? 8.048 -5.564 -11.402 1.00 84.06 75 GLY A C 1
ATOM 581 O O . GLY A 1 75 ? 8.568 -6.303 -12.235 1.00 84.06 75 GLY A O 1
ATOM 582 N N . ALA A 1 76 ? 7.590 -4.350 -11.712 1.00 84.19 76 ALA A N 1
ATOM 583 C CA . ALA A 1 76 ? 7.706 -3.779 -13.048 1.00 84.19 76 ALA A CA 1
ATOM 584 C C . ALA A 1 76 ? 9.167 -3.475 -13.417 1.00 84.19 76 ALA A C 1
ATOM 586 O O . ALA A 1 76 ? 9.958 -3.053 -12.569 1.00 84.19 76 ALA A O 1
ATOM 587 N N . ALA A 1 77 ? 9.491 -3.623 -14.704 1.00 86.50 77 ALA A N 1
ATOM 588 C CA . ALA A 1 77 ? 10.785 -3.267 -15.268 1.00 86.50 77 ALA A CA 1
ATOM 589 C C . ALA A 1 77 ? 10.668 -2.140 -16.303 1.00 86.50 77 ALA A C 1
ATOM 591 O O . ALA A 1 77 ? 9.720 -2.097 -17.094 1.00 86.50 77 ALA A O 1
ATOM 592 N N . VAL A 1 78 ? 11.665 -1.255 -16.315 1.00 84.00 78 VAL A N 1
ATOM 593 C CA . VAL A 1 78 ? 11.838 -0.168 -17.288 1.00 84.00 78 VAL A CA 1
ATOM 594 C C . VAL A 1 78 ? 13.238 -0.296 -17.879 1.00 84.00 78 VAL A C 1
ATOM 596 O O . VAL A 1 78 ? 14.213 -0.417 -17.140 1.00 84.00 78 VAL A O 1
ATOM 599 N N . ASN A 1 79 ? 13.349 -0.314 -19.210 1.00 85.25 79 ASN A N 1
ATOM 600 C CA . ASN A 1 79 ? 14.628 -0.462 -19.922 1.00 85.25 79 ASN A CA 1
ATOM 601 C C . ASN A 1 79 ? 15.484 -1.644 -19.419 1.00 85.25 79 ASN A C 1
ATOM 603 O O . ASN A 1 79 ? 16.700 -1.536 -19.271 1.00 85.25 79 ASN A O 1
ATOM 607 N N . GLY A 1 80 ? 14.832 -2.771 -19.116 1.00 83.44 80 GLY A N 1
ATOM 608 C CA . GLY A 1 80 ? 15.490 -3.992 -18.643 1.00 83.44 80 GLY A CA 1
ATOM 609 C C . GLY A 1 80 ? 15.913 -3.988 -17.171 1.00 83.44 80 GLY A C 1
ATOM 610 O O . GLY A 1 80 ? 16.534 -4.953 -16.746 1.00 83.44 80 GLY A O 1
ATOM 611 N N . ARG A 1 81 ? 15.579 -2.950 -16.391 1.00 85.62 81 ARG A N 1
ATOM 612 C CA . ARG A 1 81 ? 15.847 -2.887 -14.946 1.00 85.62 81 ARG A CA 1
ATOM 613 C C . ARG A 1 81 ? 14.558 -2.932 -14.148 1.00 85.62 81 ARG A C 1
ATOM 615 O O . ARG A 1 81 ? 13.628 -2.182 -14.442 1.00 85.62 81 ARG A O 1
ATOM 622 N N . ASN A 1 82 ? 14.510 -3.779 -13.126 1.00 88.06 82 ASN A N 1
ATOM 623 C CA . ASN A 1 82 ? 13.378 -3.833 -12.208 1.00 88.06 82 ASN A CA 1
ATOM 624 C C . ASN A 1 82 ? 13.345 -2.594 -11.306 1.00 88.06 82 ASN A C 1
ATOM 626 O O . ASN A 1 82 ? 14.311 -2.292 -10.612 1.00 88.06 82 ASN A O 1
ATOM 630 N N . VAL A 1 83 ? 12.211 -1.896 -11.300 1.00 89.31 83 VAL A N 1
ATOM 631 C CA . VAL A 1 83 ? 11.989 -0.666 -10.522 1.00 89.31 83 VAL A CA 1
ATOM 632 C C . VAL A 1 83 ? 10.901 -0.824 -9.462 1.00 89.31 83 VAL A C 1
ATOM 634 O O . VAL A 1 83 ? 10.712 0.061 -8.630 1.00 89.31 83 VAL A O 1
ATOM 637 N N . GLY A 1 84 ? 10.199 -1.963 -9.458 1.00 88.44 84 GLY A N 1
ATOM 638 C CA . GLY A 1 84 ? 9.107 -2.243 -8.527 1.00 88.44 84 GLY A CA 1
ATOM 639 C C . GLY A 1 84 ? 9.518 -2.074 -7.067 1.00 88.44 84 GLY A C 1
ATOM 640 O O . GLY A 1 84 ? 8.878 -1.317 -6.341 1.00 88.44 84 GLY A O 1
ATOM 641 N N . LYS A 1 85 ? 10.615 -2.715 -6.642 1.00 90.00 85 LYS A N 1
ATOM 642 C CA . LYS A 1 85 ? 11.130 -2.607 -5.264 1.00 90.00 85 LYS A CA 1
ATOM 643 C C . LYS A 1 85 ? 11.390 -1.161 -4.848 1.00 90.00 85 LYS A C 1
ATOM 645 O O . LYS A 1 85 ? 10.929 -0.749 -3.788 1.00 90.00 85 LYS A O 1
ATOM 650 N N . GLN A 1 86 ? 12.095 -0.410 -5.691 1.00 91.75 86 GLN A N 1
ATOM 651 C CA . GLN A 1 86 ? 12.446 0.981 -5.422 1.00 91.75 86 GLN A CA 1
ATOM 652 C C . GLN A 1 86 ? 11.201 1.864 -5.301 1.00 91.75 86 GLN A C 1
ATOM 654 O O . GLN A 1 86 ? 11.083 2.663 -4.376 1.00 91.75 86 GLN A O 1
ATOM 659 N N . TRP A 1 87 ? 10.240 1.693 -6.206 1.00 93.00 87 TRP A N 1
ATOM 660 C CA . TRP A 1 87 ? 8.983 2.427 -6.140 1.00 93.00 87 TRP A CA 1
ATOM 661 C C . TRP A 1 87 ? 8.180 2.098 -4.877 1.00 93.00 87 TRP A C 1
ATOM 663 O O . TRP A 1 87 ? 7.606 2.974 -4.230 1.00 93.00 87 TRP A O 1
ATOM 673 N N . ASN A 1 88 ? 8.158 0.827 -4.489 1.00 91.00 88 ASN A N 1
ATOM 674 C CA . ASN A 1 88 ? 7.427 0.366 -3.317 1.00 91.00 88 ASN A CA 1
ATOM 675 C C . ASN A 1 88 ? 8.067 0.885 -2.014 1.00 91.00 88 ASN A C 1
ATOM 677 O O . ASN A 1 88 ? 7.354 1.231 -1.080 1.00 91.00 88 ASN A O 1
ATOM 681 N N . GLU A 1 89 ? 9.391 1.049 -1.992 1.00 92.50 89 GLU A N 1
ATOM 682 C CA . GLU A 1 89 ? 10.110 1.736 -0.916 1.00 92.50 89 GLU A CA 1
ATOM 683 C C . GLU A 1 89 ? 9.768 3.236 -0.847 1.00 92.50 89 GLU A C 1
ATOM 685 O O . GLU A 1 89 ? 9.437 3.740 0.226 1.00 92.50 89 GLU A O 1
ATOM 690 N N . ILE A 1 90 ? 9.782 3.948 -1.981 1.00 94.25 90 ILE A N 1
ATOM 691 C CA . ILE A 1 90 ? 9.420 5.378 -2.044 1.00 94.25 90 ILE A CA 1
ATOM 692 C C . ILE A 1 90 ? 8.007 5.594 -1.509 1.00 94.25 90 ILE A C 1
ATOM 694 O O . ILE A 1 90 ? 7.791 6.406 -0.611 1.00 94.25 90 ILE A O 1
ATOM 698 N N . THR A 1 91 ? 7.046 4.849 -2.047 1.00 94.50 91 THR A N 1
ATOM 699 C CA . THR A 1 91 ? 5.639 4.979 -1.666 1.00 94.50 91 THR A CA 1
ATOM 700 C C . THR A 1 91 ? 5.404 4.593 -0.207 1.00 94.50 91 THR A C 1
ATOM 702 O O . THR A 1 91 ? 4.648 5.276 0.484 1.00 94.50 91 THR A O 1
ATOM 705 N N . GLN A 1 92 ? 6.097 3.567 0.304 1.00 94.94 92 GLN A N 1
ATOM 706 C CA . GLN A 1 92 ? 6.035 3.203 1.717 1.00 94.94 92 GLN A CA 1
ATOM 707 C C . GLN A 1 92 ? 6.525 4.337 2.621 1.00 94.94 92 GLN A C 1
ATOM 709 O O . GLN A 1 92 ? 5.845 4.685 3.586 1.00 94.94 92 GLN A O 1
ATOM 714 N N . GLN A 1 93 ? 7.675 4.936 2.303 1.00 96.25 93 GLN A N 1
ATOM 715 C CA . GLN A 1 93 ? 8.235 6.051 3.070 1.00 96.25 93 GLN A CA 1
ATOM 716 C C . GLN A 1 93 ? 7.311 7.277 3.052 1.00 96.25 93 GLN A C 1
ATOM 718 O O . GLN A 1 93 ? 7.027 7.848 4.106 1.00 96.25 93 GLN A O 1
ATOM 723 N N . GLU A 1 94 ? 6.813 7.657 1.873 1.00 97.31 94 GLU A N 1
ATOM 724 C CA . GLU A 1 94 ? 5.951 8.830 1.689 1.00 97.31 94 GLU A CA 1
ATOM 725 C C . GLU A 1 94 ? 4.617 8.703 2.428 1.00 97.31 94 GLU A C 1
ATOM 727 O O . GLU A 1 94 ? 4.189 9.646 3.102 1.00 97.31 94 GLU A O 1
ATOM 732 N N . MET A 1 95 ? 3.976 7.536 2.338 1.00 97.75 95 MET A N 1
ATOM 733 C CA . MET A 1 95 ? 2.730 7.266 3.050 1.00 97.75 95 MET A CA 1
ATOM 734 C C . MET A 1 95 ? 2.956 7.170 4.553 1.00 97.75 95 MET A C 1
ATOM 736 O O . MET A 1 95 ? 2.188 7.737 5.329 1.00 97.75 95 MET A O 1
ATOM 740 N N . ALA A 1 96 ? 4.020 6.488 4.987 1.00 96.88 96 ALA A N 1
ATOM 741 C CA . ALA A 1 96 ? 4.296 6.340 6.407 1.00 96.88 96 ALA A CA 1
ATOM 742 C C . ALA A 1 96 ? 4.577 7.683 7.081 1.00 96.88 96 ALA A C 1
ATOM 744 O O . ALA A 1 96 ? 4.125 7.908 8.202 1.00 96.88 96 ALA A O 1
ATOM 745 N N . TRP A 1 97 ? 5.293 8.583 6.404 1.00 97.38 97 TRP A N 1
ATOM 746 C CA . TRP A 1 97 ? 5.515 9.934 6.904 1.00 97.38 97 TRP A CA 1
ATOM 747 C C . TRP A 1 97 ? 4.192 10.701 7.063 1.00 97.38 97 TRP A C 1
ATOM 749 O O . TRP A 1 97 ? 3.903 11.153 8.171 1.00 97.3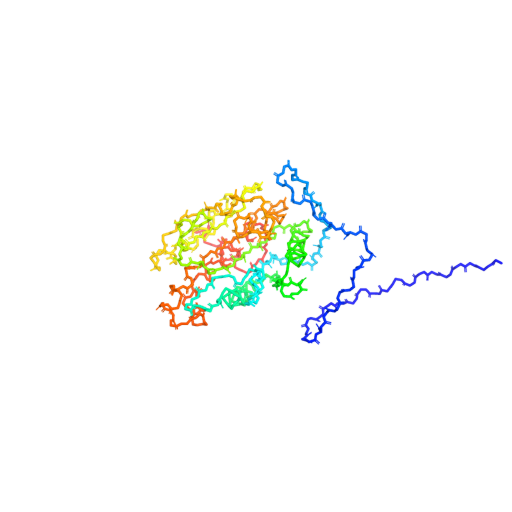8 97 TRP A O 1
ATOM 759 N N . ARG A 1 98 ? 3.349 10.767 6.021 1.00 97.75 98 ARG A N 1
ATOM 760 C CA . ARG A 1 98 ? 2.049 11.475 6.055 1.00 97.75 98 ARG A CA 1
ATOM 761 C C . ARG A 1 98 ? 1.118 10.950 7.136 1.00 97.75 98 ARG A C 1
ATOM 763 O O . ARG A 1 98 ? 0.615 11.716 7.952 1.00 97.75 98 ARG A O 1
ATOM 770 N N . LEU A 1 99 ? 0.939 9.635 7.191 1.00 97.56 99 LEU A N 1
ATOM 771 C CA . LEU A 1 99 ? 0.028 9.005 8.144 1.00 97.56 99 LEU A CA 1
ATOM 772 C C . LEU A 1 99 ? 0.499 9.206 9.590 1.00 97.56 99 LEU A C 1
ATOM 774 O O . LEU A 1 99 ? -0.320 9.453 10.472 1.00 97.56 99 LEU A O 1
ATOM 778 N N . ARG A 1 100 ? 1.816 9.191 9.847 1.00 96.94 100 ARG A N 1
ATOM 779 C CA . ARG A 1 100 ? 2.357 9.549 11.171 1.00 96.94 100 ARG A CA 1
ATOM 780 C C . ARG A 1 100 ? 2.059 11.003 11.534 1.00 96.94 100 ARG A C 1
ATOM 782 O O . ARG A 1 100 ? 1.673 11.252 12.672 1.00 96.94 100 ARG A O 1
ATOM 789 N N . GLN A 1 101 ? 2.183 11.945 10.593 1.00 95.88 101 GLN A N 1
ATOM 790 C CA . GLN A 1 101 ? 1.793 13.346 10.829 1.00 95.88 101 GLN A CA 1
ATOM 791 C C . GLN A 1 101 ? 0.292 13.485 11.126 1.00 95.88 101 GLN A C 1
ATOM 793 O O . GLN A 1 101 ? -0.104 14.325 11.928 1.00 95.88 101 GLN A O 1
ATOM 798 N N . GLN A 1 102 ? -0.537 12.621 10.539 1.00 95.31 102 GLN A N 1
ATOM 799 C CA . GLN A 1 102 ? -1.979 12.559 10.790 1.00 95.31 102 GLN A CA 1
ATOM 800 C C . GLN A 1 102 ? -2.350 11.780 12.067 1.00 95.31 102 GLN A C 1
ATOM 802 O O . GLN A 1 102 ? -3.528 11.677 12.399 1.00 95.31 102 GLN A O 1
ATOM 807 N N . GLY A 1 103 ? -1.369 11.264 12.817 1.00 95.00 103 GLY A N 1
ATOM 808 C CA . GLY A 1 103 ? -1.582 10.611 14.111 1.00 95.00 103 GLY A CA 1
ATOM 809 C C . GLY A 1 103 ? -1.847 9.105 14.048 1.00 95.00 103 GLY A C 1
ATOM 810 O O . GLY A 1 103 ? -2.324 8.542 15.030 1.00 95.00 103 GLY A O 1
ATOM 811 N N . PHE A 1 104 ? -1.543 8.438 12.932 1.00 97.06 104 PHE A N 1
ATOM 812 C CA . PHE A 1 104 ? -1.645 6.981 12.825 1.00 97.06 104 PHE A CA 1
ATOM 813 C C . PHE A 1 104 ? -0.498 6.262 13.536 1.00 97.06 104 PHE A C 1
ATOM 815 O O . PHE A 1 104 ? 0.659 6.689 13.511 1.00 97.06 104 PHE A O 1
ATOM 822 N N . PHE A 1 105 ? -0.805 5.074 14.057 1.00 95.31 105 PHE A N 1
ATOM 823 C CA . PHE A 1 105 ? 0.197 4.057 14.339 1.00 95.31 105 PHE A CA 1
ATOM 824 C C . PHE A 1 105 ? 0.530 3.318 13.035 1.00 95.31 105 PHE A C 1
ATOM 826 O O . PHE A 1 105 ? -0.286 2.553 12.519 1.00 95.31 105 PHE A O 1
ATOM 833 N N . VAL A 1 106 ? 1.714 3.574 12.473 1.00 96.75 106 V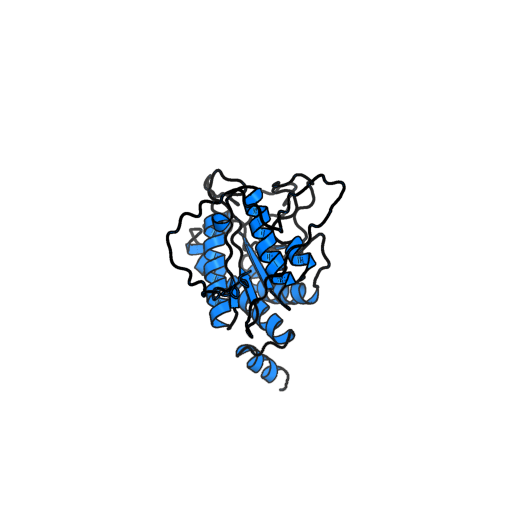AL A N 1
ATOM 834 C CA . VAL A 1 106 ? 2.084 3.078 11.138 1.00 96.75 106 VAL A CA 1
ATOM 835 C C . VAL A 1 106 ? 3.067 1.914 11.208 1.00 96.75 106 VAL A C 1
ATOM 837 O O . VAL A 1 106 ? 4.188 2.067 11.700 1.00 96.75 106 VAL A O 1
ATOM 840 N N . LEU A 1 107 ? 2.674 0.792 10.605 1.00 92.88 107 LEU A N 1
ATOM 841 C CA . LEU A 1 107 ? 3.505 -0.375 10.331 1.00 92.88 107 LEU A CA 1
ATOM 842 C C . LEU A 1 107 ? 3.978 -0.375 8.874 1.00 92.88 107 LEU A C 1
ATOM 844 O O . LEU A 1 107 ? 3.184 -0.190 7.954 1.00 92.88 107 LEU A O 1
ATOM 848 N N . THR A 1 108 ? 5.261 -0.657 8.659 1.00 94.62 108 THR A N 1
ATOM 849 C CA . THR A 1 108 ? 5.889 -0.719 7.329 1.00 94.62 108 THR A CA 1
ATOM 850 C C . THR A 1 108 ? 6.543 -2.085 7.100 1.00 94.62 108 THR A C 1
ATOM 852 O O . THR A 1 108 ? 7.771 -2.171 7.027 1.00 94.62 108 THR A O 1
ATOM 855 N N . PRO A 1 109 ? 5.771 -3.192 7.068 1.00 89.31 109 PRO A N 1
ATOM 856 C CA . PRO A 1 109 ? 6.352 -4.506 6.838 1.00 89.31 109 PRO A CA 1
ATOM 857 C C . PRO A 1 109 ? 6.961 -4.570 5.437 1.00 89.31 109 PRO A C 1
ATOM 859 O O . PRO A 1 109 ? 6.439 -3.991 4.482 1.00 89.31 109 PRO A O 1
ATOM 862 N N . SER A 1 110 ? 8.055 -5.312 5.315 1.00 88.81 110 SER A N 1
ATOM 863 C CA . SER A 1 110 ? 8.831 -5.433 4.087 1.00 88.81 110 SER A CA 1
ATOM 864 C C . SER A 1 110 ? 9.137 -6.907 3.827 1.00 88.81 110 SER A C 1
ATOM 866 O O . SER A 1 110 ? 9.518 -7.615 4.761 1.00 88.81 110 SER A O 1
ATOM 868 N N . ILE A 1 111 ? 8.947 -7.396 2.596 1.00 84.62 111 ILE A N 1
ATOM 869 C CA . ILE A 1 111 ? 9.193 -8.808 2.237 1.00 84.62 111 ILE A CA 1
ATOM 870 C C . ILE A 1 111 ? 10.630 -9.238 2.568 1.00 84.62 111 ILE A C 1
ATOM 872 O O . ILE A 1 111 ? 10.894 -10.386 2.921 1.00 84.62 111 ILE A O 1
ATOM 876 N N . GLN A 1 112 ? 11.560 -8.285 2.555 1.00 85.81 112 GLN A N 1
ATOM 877 C CA . GLN A 1 112 ? 12.957 -8.475 2.915 1.00 85.81 112 GLN A CA 1
ATOM 878 C C . GLN A 1 112 ? 13.150 -8.968 4.361 1.00 85.81 112 GLN A C 1
ATOM 880 O O . GLN A 1 112 ? 14.140 -9.642 4.629 1.00 85.81 112 GLN A O 1
ATOM 885 N N . TYR A 1 113 ? 12.211 -8.697 5.275 1.00 80.06 113 TYR A N 1
ATOM 886 C CA . TYR A 1 113 ? 12.267 -9.183 6.661 1.00 80.06 113 TYR A CA 1
ATOM 887 C C . TYR A 1 113 ? 11.866 -10.655 6.811 1.00 80.06 113 TYR A C 1
ATOM 889 O O . TYR A 1 113 ? 12.188 -11.277 7.820 1.00 80.06 113 TYR A O 1
ATOM 897 N N . TYR A 1 114 ? 11.172 -11.210 5.817 1.00 79.81 114 TYR A N 1
ATOM 898 C CA . TYR A 1 114 ? 10.609 -12.563 5.859 1.00 79.81 114 TYR A CA 1
ATOM 899 C C . TYR A 1 114 ? 11.295 -13.520 4.878 1.00 79.81 114 TYR A C 1
ATOM 901 O O . TYR A 1 114 ? 11.175 -14.735 5.006 1.00 79.81 114 TYR A O 1
ATOM 909 N N . GLY A 1 115 ? 1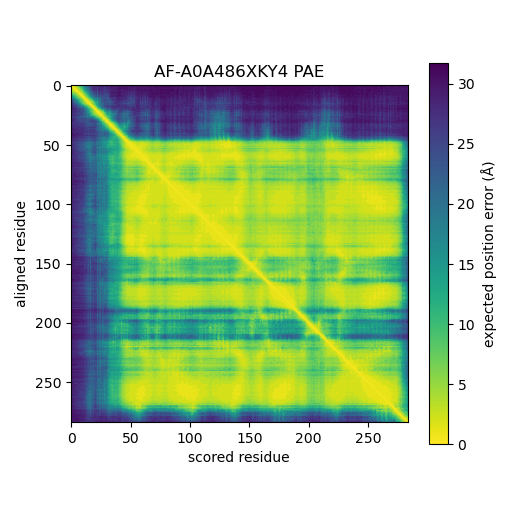2.032 -12.970 3.913 1.00 81.44 115 GLY A N 1
ATOM 910 C CA . GLY A 1 115 ? 12.684 -13.706 2.840 1.00 81.44 115 GLY A CA 1
ATOM 911 C C . GLY A 1 115 ? 11.998 -13.467 1.498 1.00 81.44 115 GLY A C 1
ATOM 912 O O . GLY A 1 115 ? 10.782 -13.500 1.367 1.00 81.44 115 GLY A O 1
ATOM 913 N N . GLU A 1 116 ? 12.793 -13.248 0.455 1.00 85.31 116 GLU A N 1
ATOM 914 C CA . GLU A 1 116 ? 12.299 -12.949 -0.897 1.00 85.31 116 GLU A CA 1
ATOM 915 C C . GLU A 1 116 ? 11.980 -14.234 -1.689 1.00 85.31 116 GLU A C 1
ATOM 917 O O . GLU A 1 116 ? 12.452 -14.442 -2.811 1.00 85.31 116 GLU A O 1
ATOM 922 N N . ASN A 1 117 ? 11.228 -15.133 -1.055 1.00 79.75 117 ASN A N 1
ATOM 923 C CA . ASN A 1 117 ? 10.788 -16.428 -1.565 1.00 79.75 117 ASN A CA 1
ATOM 924 C C . ASN A 1 117 ? 9.326 -16.685 -1.154 1.00 79.75 117 ASN A C 1
ATOM 926 O O . ASN A 1 117 ? 8.684 -15.834 -0.539 1.00 79.75 117 ASN A O 1
ATOM 930 N N . LEU A 1 118 ? 8.796 -17.856 -1.504 1.00 76.75 118 LEU A N 1
ATOM 931 C CA . LEU A 1 118 ? 7.398 -18.178 -1.242 1.00 76.75 118 LEU A CA 1
ATOM 932 C C . LEU A 1 118 ? 7.064 -18.214 0.258 1.00 76.75 118 LEU A C 1
ATOM 934 O O . LEU A 1 118 ? 6.086 -17.600 0.679 1.00 76.75 118 LEU A O 1
ATOM 938 N N . ASP A 1 119 ? 7.897 -18.875 1.061 1.00 74.94 119 ASP A N 1
ATOM 939 C CA . ASP A 1 119 ? 7.705 -18.969 2.514 1.00 74.94 119 ASP A CA 1
ATOM 940 C C . ASP A 1 119 ? 7.726 -17.580 3.172 1.00 74.94 119 ASP A C 1
ATOM 942 O O . ASP A 1 119 ? 6.949 -17.295 4.085 1.00 74.94 119 ASP A O 1
ATOM 946 N N . GLY A 1 120 ? 8.578 -16.678 2.682 1.00 79.62 120 GLY A N 1
ATOM 947 C CA . GLY A 1 120 ? 8.628 -15.305 3.163 1.00 79.62 120 GLY A CA 1
ATOM 948 C C . GLY A 1 120 ? 7.389 -14.497 2.784 1.00 79.62 120 GLY A C 1
ATOM 949 O O . GLY A 1 120 ? 6.876 -13.753 3.617 1.00 79.62 120 GLY A O 1
ATOM 950 N N . TYR A 1 121 ? 6.830 -14.694 1.586 1.00 78.38 121 TYR A N 1
ATOM 951 C CA . TYR A 1 121 ? 5.548 -14.086 1.217 1.00 78.38 121 TYR A CA 1
ATOM 952 C C . TYR A 1 121 ? 4.393 -14.580 2.088 1.00 78.38 121 TYR A C 1
ATOM 954 O O . TYR A 1 121 ? 3.557 -13.784 2.511 1.00 78.38 121 TYR A O 1
ATOM 962 N N . GLN A 1 122 ? 4.380 -15.871 2.414 1.00 76.62 122 GLN A N 1
ATOM 963 C CA . GLN A 1 122 ? 3.404 -16.445 3.336 1.00 76.62 122 GLN A CA 1
ATOM 964 C C . GLN A 1 122 ? 3.529 -15.844 4.745 1.00 76.62 122 GLN A C 1
ATOM 966 O O . GLN A 1 122 ? 2.530 -15.475 5.364 1.00 76.62 122 GLN A O 1
ATOM 971 N N . ALA A 1 123 ? 4.754 -15.716 5.262 1.00 76.38 123 ALA A N 1
ATOM 972 C CA . ALA A 1 123 ? 4.998 -15.111 6.569 1.00 76.38 123 ALA A CA 1
ATOM 973 C C . ALA A 1 123 ? 4.627 -13.617 6.594 1.00 76.38 123 ALA A C 1
ATOM 975 O O . ALA A 1 123 ? 4.020 -13.144 7.558 1.00 76.38 123 ALA A O 1
ATOM 976 N N . PHE A 1 124 ? 4.923 -12.895 5.513 1.00 81.38 124 PHE A N 1
ATOM 977 C CA . PHE A 1 124 ? 4.530 -11.504 5.321 1.00 81.38 124 PHE A CA 1
ATOM 978 C C . PHE A 1 124 ? 3.005 -11.328 5.339 1.00 81.38 124 PHE A C 1
ATOM 980 O O . PHE A 1 124 ? 2.496 -10.470 6.061 1.00 81.38 124 PHE A O 1
ATOM 987 N N . GLU A 1 125 ? 2.262 -12.164 4.604 1.00 80.31 125 GLU A N 1
ATOM 988 C CA . GLU A 1 125 ? 0.793 -12.153 4.616 1.00 80.31 125 GLU A CA 1
ATOM 989 C C . GLU A 1 125 ? 0.246 -12.462 6.017 1.00 80.31 125 GLU A C 1
ATOM 991 O O . GLU A 1 125 ? -0.645 -11.765 6.509 1.00 80.31 125 GLU A O 1
ATOM 996 N N . HIS A 1 126 ? 0.795 -13.479 6.690 1.00 79.69 126 HIS A N 1
ATOM 997 C CA . HIS A 1 126 ? 0.380 -13.841 8.045 1.00 79.69 126 HIS A CA 1
ATOM 998 C C . HIS A 1 126 ? 0.544 -12.697 9.032 1.00 79.69 126 HIS A C 1
ATOM 1000 O O . HIS A 1 126 ? -0.348 -12.489 9.851 1.00 79.69 126 HIS A O 1
ATOM 1006 N N . PHE A 1 127 ? 1.649 -11.955 8.955 1.00 84.44 127 PHE A N 1
ATOM 1007 C CA . PHE A 1 127 ? 1.853 -10.794 9.808 1.00 84.44 127 PHE A CA 1
ATOM 1008 C C . PHE A 1 127 ? 0.734 -9.764 9.611 1.00 84.44 127 PHE A C 1
ATOM 1010 O O . PHE A 1 127 ? 0.092 -9.365 10.579 1.00 84.44 127 PHE A O 1
ATOM 1017 N N . ILE A 1 128 ? 0.438 -9.383 8.365 1.00 87.56 128 ILE A N 1
ATOM 1018 C CA . ILE A 1 128 ? -0.612 -8.397 8.059 1.00 87.56 128 ILE A CA 1
ATOM 1019 C C . ILE A 1 128 ? -1.981 -8.907 8.532 1.00 87.56 128 ILE A C 1
ATOM 1021 O O . ILE A 1 128 ? -2.720 -8.185 9.204 1.00 87.56 128 ILE A O 1
ATOM 1025 N N . ALA A 1 129 ? -2.306 -10.167 8.242 1.00 84.12 129 ALA A N 1
ATOM 1026 C CA . ALA A 1 129 ? -3.563 -10.784 8.649 1.00 84.12 129 ALA A CA 1
ATOM 1027 C C . ALA A 1 129 ? -3.723 -10.874 10.175 1.00 84.12 129 ALA A C 1
ATOM 1029 O O . ALA A 1 129 ? -4.801 -10.602 10.698 1.00 84.12 129 ALA A O 1
ATOM 1030 N N . ALA A 1 130 ? -2.654 -11.211 10.898 1.00 82.81 130 ALA A N 1
ATOM 1031 C CA . ALA A 1 130 ? -2.650 -11.281 12.355 1.00 82.81 130 ALA A CA 1
ATOM 1032 C C . ALA A 1 130 ? -2.957 -9.922 13.002 1.00 82.81 130 ALA A C 1
ATOM 1034 O O . ALA A 1 130 ? -3.654 -9.871 14.020 1.00 82.81 130 ALA A O 1
ATOM 1035 N N . ILE A 1 131 ? -2.487 -8.826 12.396 1.00 87.25 131 ILE A N 1
ATOM 1036 C CA . ILE A 1 131 ? -2.794 -7.461 12.837 1.00 87.25 131 ILE A CA 1
ATOM 1037 C C . ILE A 1 131 ? -4.263 -7.120 12.571 1.00 87.25 131 ILE A C 1
ATOM 1039 O O . ILE A 1 131 ? -4.935 -6.650 13.486 1.00 87.25 131 ILE A O 1
ATOM 1043 N N . HIS A 1 132 ? -4.799 -7.399 11.378 1.00 90.38 132 HIS A N 1
ATOM 1044 C CA . HIS A 1 132 ? -6.235 -7.198 11.108 1.00 90.38 132 HIS A CA 1
ATOM 1045 C C . HIS A 1 132 ? -7.126 -8.026 12.036 1.00 90.38 132 HIS A C 1
ATOM 1047 O O . HIS A 1 132 ? -8.145 -7.538 12.507 1.00 90.38 132 HIS A O 1
ATOM 1053 N N . LYS A 1 133 ? -6.733 -9.264 12.355 1.00 86.00 133 LYS A N 1
ATOM 1054 C CA . LYS A 1 133 ? -7.479 -10.117 13.288 1.00 86.00 133 LYS A CA 1
ATOM 1055 C C . LYS A 1 133 ? -7.458 -9.579 14.720 1.00 86.00 133 LYS A C 1
ATOM 1057 O O . LYS A 1 133 ? -8.440 -9.711 15.445 1.00 86.00 133 LYS A O 1
ATOM 1062 N N . GLY A 1 134 ? -6.321 -9.037 15.155 1.00 82.50 134 GLY A N 1
ATOM 1063 C CA . GLY A 1 134 ? -6.127 -8.587 16.532 1.00 82.50 134 GLY A CA 1
ATOM 1064 C C . GLY A 1 134 ? -6.642 -7.187 16.832 1.00 82.50 134 GLY A C 1
ATOM 1065 O O . GLY A 1 134 ? -6.760 -6.850 18.008 1.00 82.50 134 GLY A O 1
ATOM 1066 N N . ASN A 1 135 ? -6.935 -6.375 15.814 1.00 86.12 135 ASN A N 1
ATOM 1067 C CA . ASN A 1 135 ? -7.216 -4.956 16.000 1.00 86.12 135 ASN A CA 1
ATOM 1068 C C . ASN A 1 135 ? -8.395 -4.502 15.129 1.00 86.12 135 ASN A C 1
ATOM 1070 O O . ASN A 1 135 ? -8.466 -4.856 13.952 1.00 86.12 135 ASN A O 1
ATOM 1074 N N . PRO A 1 136 ? -9.310 -3.683 15.667 1.00 88.06 136 PRO A N 1
ATOM 1075 C CA . PRO A 1 136 ? -10.409 -3.144 14.884 1.00 88.06 136 PRO A CA 1
ATOM 1076 C C . PRO A 1 136 ? -9.912 -2.079 13.896 1.00 88.06 136 PRO A C 1
ATOM 1078 O O . PRO A 1 136 ? -8.933 -1.380 14.149 1.00 88.06 136 PRO A O 1
ATOM 1081 N N . HIS A 1 137 ? -10.632 -1.934 12.780 1.00 88.44 137 HIS A N 1
ATOM 1082 C CA 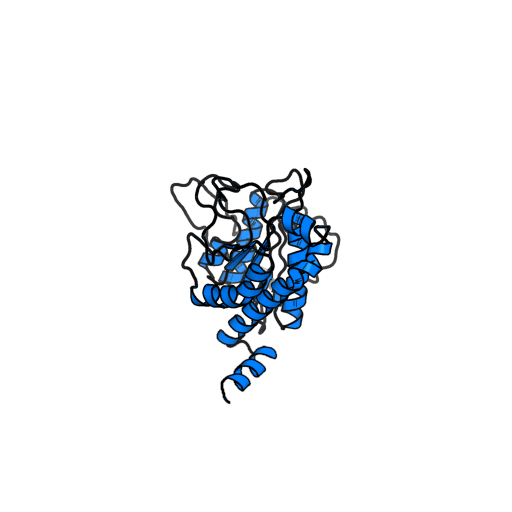. HIS A 1 137 ? -10.494 -0.822 11.828 1.00 88.44 137 HIS A CA 1
ATOM 1083 C C . HIS A 1 137 ? -9.080 -0.584 11.261 1.00 88.44 137 HIS A C 1
ATOM 1085 O O . HIS A 1 137 ? -8.754 0.535 10.861 1.00 88.44 137 HIS A O 1
ATOM 1091 N N . VAL A 1 138 ? -8.252 -1.629 11.181 1.00 93.50 138 VAL A N 1
ATOM 1092 C CA . VAL A 1 138 ? -6.945 -1.565 10.515 1.00 93.50 138 VAL A CA 1
ATOM 1093 C C . VAL A 1 138 ? -7.135 -1.205 9.043 1.00 93.50 138 VAL A C 1
ATOM 1095 O O . VAL A 1 138 ? -8.022 -1.729 8.364 1.00 93.50 138 VAL A O 1
ATOM 1098 N N . GLN A 1 139 ? -6.282 -0.310 8.551 1.00 95.31 139 GLN A N 1
ATOM 1099 C CA . GLN A 1 139 ? -6.254 0.107 7.153 1.00 95.31 139 GLN A CA 1
ATOM 1100 C C . GLN A 1 139 ? -4.952 -0.364 6.509 1.00 95.31 139 GLN A C 1
ATOM 1102 O O . GLN A 1 139 ? -3.871 -0.178 7.066 1.00 95.31 139 GLN A O 1
ATOM 1107 N N . THR A 1 140 ? -5.025 -0.997 5.341 1.00 93.44 140 THR A N 1
ATOM 1108 C CA . THR A 1 140 ? -3.835 -1.459 4.613 1.00 93.44 140 THR A CA 1
ATOM 1109 C C . THR A 1 140 ? -3.875 -0.977 3.180 1.00 93.44 140 THR A C 1
ATOM 1111 O O . THR A 1 140 ? -4.792 -1.314 2.434 1.00 93.44 140 THR A O 1
ATOM 1114 N N . VAL A 1 141 ? -2.862 -0.205 2.796 1.00 92.00 141 VAL A N 1
ATOM 1115 C CA . VAL A 1 141 ? -2.729 0.331 1.443 1.00 92.00 141 VAL A CA 1
ATOM 1116 C C . VAL A 1 141 ? -1.361 -0.031 0.897 1.00 92.00 141 VAL A C 1
ATOM 1118 O O . VAL A 1 141 ? -0.334 0.403 1.416 1.00 92.00 141 VAL A O 1
ATOM 1121 N N . LEU A 1 142 ? -1.359 -0.821 -0.170 1.00 89.62 142 LEU A N 1
ATOM 1122 C CA . LEU A 1 142 ? -0.169 -1.139 -0.942 1.00 89.62 142 LEU A CA 1
ATOM 1123 C C . LEU A 1 142 ? -0.134 -0.263 -2.196 1.00 89.62 142 LEU A C 1
ATOM 1125 O O . LEU A 1 142 ? -1.026 -0.361 -3.034 1.00 89.62 142 LEU A O 1
ATOM 1129 N N . LEU A 1 143 ? 0.918 0.537 -2.363 1.00 89.81 143 LEU A N 1
ATOM 1130 C CA . LEU A 1 143 ? 1.125 1.332 -3.572 1.00 89.81 143 LEU A CA 1
ATOM 1131 C C . LEU A 1 143 ? 2.171 0.687 -4.473 1.00 89.81 143 LEU A C 1
ATOM 1133 O O . LEU A 1 143 ? 3.290 0.402 -4.051 1.00 89.81 143 LEU A O 1
ATOM 1137 N N . THR A 1 144 ? 1.807 0.464 -5.731 1.00 87.19 144 THR A N 1
ATOM 1138 C CA . THR A 1 144 ? 2.664 -0.201 -6.716 1.00 87.19 144 THR A CA 1
ATOM 1139 C C . THR A 1 144 ? 2.800 0.624 -7.990 1.00 87.19 144 THR A C 1
ATOM 1141 O O . THR A 1 144 ? 2.040 1.563 -8.235 1.00 87.19 144 THR A O 1
ATOM 1144 N N . ALA A 1 145 ? 3.814 0.291 -8.786 1.00 86.06 145 ALA A N 1
ATOM 1145 C CA . ALA A 1 145 ? 3.925 0.717 -10.171 1.00 86.06 145 ALA A CA 1
ATOM 1146 C C . ALA A 1 145 ? 3.600 -0.493 -11.037 1.00 86.06 145 ALA A C 1
ATOM 1148 O O . ALA A 1 145 ? 4.090 -1.598 -10.778 1.00 86.06 145 ALA A O 1
ATOM 1149 N N . ASP A 1 146 ? 2.775 -0.274 -12.046 1.00 78.31 146 ASP A N 1
ATOM 1150 C CA . ASP A 1 146 ? 2.307 -1.336 -12.911 1.00 78.31 146 ASP A CA 1
ATOM 1151 C C . ASP A 1 146 ? 3.280 -1.601 -14.066 1.00 78.31 146 ASP A C 1
ATOM 1153 O O . ASP A 1 146 ? 4.077 -0.743 -14.468 1.00 78.31 146 ASP A O 1
ATOM 1157 N N . ALA A 1 147 ? 3.221 -2.810 -14.615 1.00 77.25 147 ALA A N 1
ATOM 1158 C CA . ALA A 1 147 ? 3.930 -3.133 -15.844 1.00 77.25 147 ALA A CA 1
ATOM 1159 C C . ALA A 1 147 ? 3.309 -2.363 -17.018 1.00 77.25 147 ALA A C 1
ATOM 1161 O O . ALA A 1 147 ? 2.105 -2.158 -17.067 1.00 77.25 147 ALA A O 1
ATOM 1162 N N . HIS A 1 148 ? 4.118 -1.955 -17.995 1.00 76.75 148 HIS A N 1
ATOM 1163 C CA . HIS A 1 148 ? 3.628 -1.136 -19.108 1.00 76.75 148 HIS A CA 1
ATOM 1164 C C . HIS A 1 148 ? 2.991 -1.943 -20.250 1.00 76.75 148 HIS A C 1
ATOM 1166 O O . HIS A 1 148 ? 2.249 -1.379 -21.053 1.00 76.75 148 HIS A O 1
ATOM 1172 N N . ASN A 1 149 ? 3.270 -3.250 -20.317 1.00 77.00 149 ASN A N 1
ATOM 1173 C CA . ASN A 1 149 ? 2.769 -4.141 -21.359 1.00 77.00 149 ASN A CA 1
ATOM 1174 C C . ASN A 1 149 ? 1.518 -4.886 -20.879 1.00 77.00 149 ASN A C 1
ATOM 1176 O O . ASN A 1 149 ? 1.604 -5.611 -19.880 1.00 77.00 149 ASN A O 1
ATOM 1180 N N . PRO A 1 150 ? 0.383 -4.763 -21.593 1.00 75.00 150 PRO A N 1
ATOM 1181 C CA . PRO A 1 150 ? -0.812 -5.533 -21.290 1.00 75.00 150 PRO A CA 1
ATOM 1182 C C . PRO A 1 150 ? -0.546 -7.038 -21.349 1.00 75.00 150 PRO A C 1
ATOM 1184 O O . PRO A 1 150 ? 0.199 -7.522 -22.202 1.00 75.00 150 PRO A O 1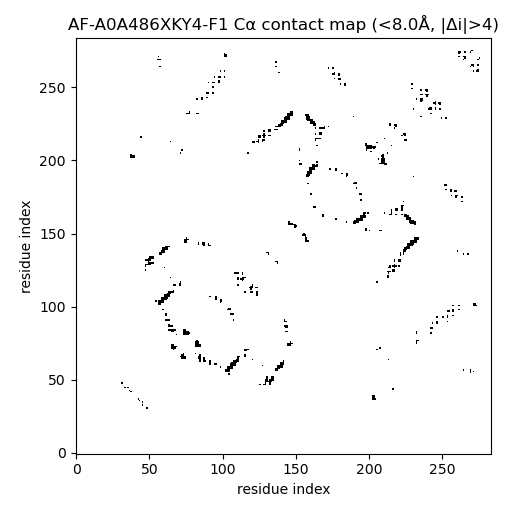
ATOM 1187 N N . ASN A 1 151 ? -1.197 -7.796 -20.473 1.00 69.31 151 ASN A N 1
ATOM 1188 C CA . ASN A 1 151 ? -1.191 -9.258 -20.508 1.00 69.31 151 ASN A CA 1
ATOM 1189 C C . ASN A 1 151 ? -2.527 -9.823 -20.009 1.00 69.31 151 ASN A C 1
ATOM 1191 O O . ASN A 1 151 ? -3.420 -9.078 -19.618 1.00 69.31 151 ASN A O 1
ATOM 1195 N N . VAL A 1 152 ? -2.687 -11.147 -20.025 1.00 67.25 152 VAL A N 1
ATOM 1196 C CA . VAL A 1 152 ? -3.943 -11.801 -19.607 1.00 67.25 152 VAL A CA 1
ATOM 1197 C C . VAL A 1 152 ? -4.307 -11.456 -18.156 1.00 67.25 152 VAL A C 1
ATOM 1199 O O . VAL A 1 152 ? -5.478 -11.314 -17.824 1.00 67.25 152 VAL A O 1
ATOM 1202 N N . GLN A 1 153 ? -3.306 -11.284 -17.296 1.00 65.06 153 GLN A N 1
ATOM 1203 C CA . GLN A 1 153 ? -3.470 -10.966 -15.878 1.00 65.06 153 GLN A CA 1
ATOM 1204 C C . GLN A 1 153 ? -3.752 -9.479 -15.632 1.00 65.06 153 GLN A C 1
ATOM 1206 O O . GLN A 1 153 ? -4.281 -9.111 -14.584 1.00 65.06 153 GLN A O 1
ATOM 1211 N N . ASN A 1 154 ? -3.372 -8.630 -16.582 1.00 68.81 154 ASN A N 1
ATOM 1212 C CA . ASN A 1 154 ? -3.525 -7.191 -16.547 1.00 68.81 154 ASN A CA 1
ATOM 1213 C C . ASN A 1 154 ? -3.700 -6.636 -17.967 1.00 68.81 154 ASN A C 1
ATOM 1215 O O . ASN A 1 154 ? -2.756 -6.112 -18.565 1.00 68.81 154 ASN A O 1
ATOM 1219 N N . PRO A 1 155 ? -4.900 -6.779 -18.545 1.00 69.75 155 PRO A N 1
ATOM 1220 C CA . PRO A 1 155 ? -5.140 -6.381 -19.928 1.00 69.75 155 PRO A CA 1
ATOM 1221 C C . PRO A 1 155 ? -5.219 -4.860 -20.101 1.00 69.75 155 PRO A C 1
ATOM 1223 O O . PRO A 1 155 ? -5.260 -4.383 -21.229 1.00 69.75 155 PRO A O 1
ATOM 1226 N N . LEU A 1 156 ? -5.263 -4.103 -19.000 1.00 73.12 156 LEU A N 1
ATOM 1227 C CA . LEU A 1 156 ? -5.393 -2.648 -18.987 1.00 73.12 156 LEU A CA 1
ATOM 1228 C C . LEU A 1 156 ? -4.377 -2.071 -17.995 1.00 73.12 156 LEU A C 1
ATOM 1230 O O . LEU A 1 156 ? -4.768 -1.707 -16.887 1.00 73.12 156 LEU A O 1
ATOM 1234 N N . PRO A 1 157 ? -3.083 -2.050 -18.354 1.00 74.81 157 PRO A N 1
ATOM 1235 C CA . PRO A 1 157 ? -2.068 -1.517 -17.471 1.00 74.81 157 PRO A CA 1
ATOM 1236 C C . PRO A 1 157 ? -2.233 -0.015 -17.265 1.00 74.81 157 PRO A C 1
ATOM 1238 O O . PRO A 1 157 ? -2.536 0.710 -18.217 1.00 74.81 157 PRO A O 1
ATOM 1241 N N . GLY A 1 158 ? -2.004 0.463 -16.046 1.00 76.19 158 GLY A N 1
ATOM 1242 C CA . GLY A 1 158 ? -2.201 1.872 -15.708 1.00 76.19 158 GLY A CA 1
ATOM 1243 C C . GLY A 1 158 ? -2.629 2.105 -14.268 1.00 76.19 158 GLY A C 1
ATOM 1244 O O . GLY A 1 158 ? -2.555 1.215 -13.430 1.00 76.19 158 GLY A O 1
ATOM 1245 N N . ALA A 1 159 ? -3.068 3.328 -13.971 1.00 76.44 159 ALA A N 1
ATOM 1246 C CA . ALA A 1 159 ? -3.587 3.632 -12.646 1.00 76.44 159 ALA A CA 1
ATOM 1247 C C . ALA A 1 159 ? -4.931 2.945 -12.407 1.00 76.44 159 ALA A C 1
ATOM 1249 O O . ALA A 1 159 ? -5.893 3.127 -13.158 1.00 76.44 159 ALA A O 1
ATOM 1250 N N . GLN A 1 160 ? -5.000 2.171 -11.335 1.00 78.06 160 GLN A N 1
ATOM 1251 C CA . GLN A 1 160 ? -6.206 1.467 -10.933 1.00 78.06 160 GLN A CA 1
ATOM 1252 C C . GLN A 1 160 ? -6.158 1.165 -9.442 1.00 78.06 160 GLN A C 1
ATOM 1254 O O . GLN A 1 160 ? -5.090 0.972 -8.857 1.00 78.06 160 GLN A O 1
ATOM 1259 N N . MET A 1 161 ? -7.336 1.084 -8.831 1.00 78.69 161 MET A N 1
ATOM 1260 C CA . MET A 1 161 ? -7.460 0.533 -7.492 1.00 78.69 161 MET A CA 1
ATOM 1261 C C . MET A 1 161 ? -7.900 -0.914 -7.587 1.00 78.69 161 MET A C 1
ATOM 1263 O O . MET A 1 161 ? -8.985 -1.234 -8.081 1.00 78.69 161 MET A O 1
ATOM 1267 N N . LEU A 1 162 ? -7.070 -1.783 -7.042 1.00 73.38 162 LEU A N 1
ATOM 1268 C CA . LEU A 1 162 ? -7.406 -3.170 -6.852 1.00 73.38 162 LEU A CA 1
ATOM 1269 C C . LEU A 1 162 ? -7.984 -3.386 -5.457 1.00 73.38 162 LEU A C 1
ATOM 1271 O O . LEU A 1 162 ? -7.463 -2.892 -4.453 1.00 73.38 162 LEU A O 1
ATOM 1275 N N . VAL A 1 163 ? -9.045 -4.177 -5.400 1.00 69.62 163 VAL A N 1
ATOM 1276 C CA . VAL A 1 163 ? -9.668 -4.615 -4.149 1.00 69.62 163 VAL A CA 1
ATOM 1277 C C . VAL A 1 163 ? -9.684 -6.116 -4.064 1.00 69.62 163 VAL A C 1
ATOM 1279 O O . VAL A 1 163 ? -9.584 -6.793 -5.082 1.00 69.62 163 VAL A O 1
ATOM 1282 N N . THR A 1 164 ? -9.896 -6.588 -2.842 1.00 63.97 164 THR A N 1
ATOM 1283 C CA . THR A 1 164 ? -10.038 -7.979 -2.405 1.00 63.97 164 THR A CA 1
ATOM 1284 C C . THR A 1 164 ? -11.063 -8.729 -3.259 1.00 63.97 164 THR A C 1
ATOM 1286 O O . THR A 1 164 ? -12.163 -8.228 -3.503 1.00 63.97 164 THR A O 1
ATOM 1289 N N . GLY A 1 165 ? -10.700 -9.909 -3.757 1.00 58.16 165 GLY A N 1
ATOM 1290 C CA . GLY A 1 165 ? -11.444 -10.636 -4.783 1.00 58.16 165 GLY A CA 1
ATOM 1291 C C . GLY A 1 165 ? -12.212 -11.829 -4.246 1.00 58.16 165 GLY A C 1
ATOM 1292 O O . GLY A 1 165 ? -13.274 -12.155 -4.771 1.00 58.16 165 GLY A O 1
ATOM 1293 N N . THR A 1 166 ? -11.695 -12.462 -3.195 1.00 60.12 166 THR A N 1
ATOM 1294 C CA . THR A 1 166 ? -12.295 -13.658 -2.581 1.00 60.12 166 THR A CA 1
ATOM 1295 C C . THR A 1 166 ? -12.998 -13.376 -1.253 1.00 60.12 166 THR A C 1
ATOM 1297 O O . THR A 1 166 ? -13.767 -14.213 -0.782 1.00 60.12 166 THR A O 1
ATOM 1300 N N . ASN A 1 167 ? -12.807 -12.183 -0.682 1.00 68.94 167 ASN A N 1
ATOM 1301 C CA . ASN A 1 167 ? -13.417 -11.760 0.579 1.00 68.94 167 ASN A CA 1
ATOM 1302 C C . ASN A 1 167 ? -14.498 -10.687 0.384 1.00 68.94 167 ASN A C 1
ATOM 1304 O O . ASN A 1 167 ? -14.466 -9.954 -0.612 1.00 68.94 167 ASN A O 1
ATOM 1308 N N . PRO A 1 168 ? -15.452 -10.559 1.331 1.00 71.88 168 PRO A N 1
ATOM 1309 C CA . PRO A 1 168 ? -16.441 -9.491 1.310 1.00 71.88 168 PRO A CA 1
ATOM 1310 C C . PRO A 1 168 ? -15.786 -8.119 1.165 1.00 71.88 168 PRO A C 1
ATOM 1312 O O . PRO A 1 168 ? -14.903 -7.737 1.928 1.00 71.88 168 PRO A O 1
ATOM 1315 N N . ARG A 1 169 ? -16.255 -7.369 0.174 1.00 79.38 169 ARG A N 1
ATOM 1316 C CA . ARG A 1 169 ? -15.790 -6.014 -0.110 1.00 79.38 169 ARG A CA 1
ATOM 1317 C C . ARG A 1 169 ? -16.377 -5.004 0.871 1.00 79.38 169 ARG A C 1
ATOM 1319 O O . ARG A 1 169 ? -17.436 -5.238 1.456 1.00 79.38 169 ARG A O 1
ATOM 1326 N N . ASN A 1 170 ? -15.731 -3.843 0.987 1.00 86.56 170 ASN A N 1
ATOM 1327 C CA . ASN A 1 170 ? -16.243 -2.693 1.733 1.00 86.56 170 ASN A CA 1
ATOM 1328 C C . ASN A 1 170 ? -16.545 -1.524 0.778 1.00 86.56 170 ASN A C 1
ATOM 1330 O O . ASN A 1 170 ? -15.691 -0.660 0.579 1.00 86.56 170 ASN A O 1
ATOM 1334 N N . PRO A 1 171 ? -17.770 -1.444 0.222 1.00 86.62 171 PRO A N 1
ATOM 1335 C CA . PRO A 1 171 ? -18.124 -0.420 -0.760 1.00 86.62 171 PRO A CA 1
ATOM 1336 C C . PRO A 1 171 ? -17.984 1.015 -0.247 1.00 86.62 171 PRO A C 1
ATOM 1338 O O . PRO A 1 171 ? -17.769 1.926 -1.038 1.00 86.62 171 PRO A O 1
ATOM 1341 N N . LYS A 1 172 ? -18.113 1.238 1.070 1.00 90.81 172 LYS A N 1
ATOM 1342 C CA . LYS A 1 172 ? -17.973 2.577 1.659 1.00 90.81 172 LYS A CA 1
ATOM 1343 C C . LYS A 1 172 ? -16.516 3.027 1.665 1.00 90.81 172 LYS A C 1
ATOM 1345 O O . LYS A 1 172 ? -16.242 4.145 1.250 1.00 90.81 172 LYS A O 1
ATOM 1350 N N . TRP A 1 173 ? -15.609 2.155 2.109 1.00 90.06 173 TRP A N 1
ATOM 1351 C CA . TRP A 1 173 ? -14.168 2.403 2.043 1.00 90.06 173 TRP A CA 1
ATOM 1352 C C . TRP A 1 173 ? -13.731 2.635 0.599 1.00 90.06 173 TRP A C 1
ATOM 1354 O O . TRP A 1 173 ? -13.116 3.649 0.290 1.00 90.06 173 TRP A O 1
ATOM 1364 N N . GLU A 1 174 ? -14.135 1.729 -0.289 1.00 88.00 174 GLU A N 1
ATOM 1365 C CA . GLU A 1 174 ? -13.826 1.784 -1.712 1.00 88.00 174 GLU A CA 1
ATOM 1366 C C . GLU A 1 174 ? -14.293 3.088 -2.360 1.00 88.00 174 GLU A C 1
ATOM 1368 O O . GLU A 1 174 ? -13.509 3.745 -3.036 1.00 88.00 174 GLU A O 1
ATOM 1373 N N . ALA A 1 175 ? -15.548 3.489 -2.142 1.00 89.00 175 ALA A N 1
ATOM 1374 C CA . ALA A 1 175 ? -16.078 4.734 -2.685 1.00 89.00 175 ALA A CA 1
ATOM 1375 C C . ALA A 1 175 ? -15.367 5.965 -2.107 1.00 89.00 175 ALA A C 1
ATOM 1377 O O . ALA A 1 175 ? -15.101 6.918 -2.840 1.00 89.00 175 ALA A O 1
ATOM 1378 N N . LEU A 1 176 ? -15.047 5.941 -0.809 1.00 92.69 176 LEU A N 1
ATOM 1379 C CA . LEU A 1 176 ? -14.349 7.032 -0.140 1.00 92.69 176 LEU A CA 1
ATOM 1380 C C . LEU A 1 176 ? -12.968 7.236 -0.757 1.00 92.69 176 LEU A C 1
ATOM 1382 O O . LEU A 1 176 ? -12.680 8.329 -1.241 1.00 92.69 176 LEU A O 1
ATOM 1386 N N . ILE A 1 177 ? -12.135 6.197 -0.799 1.00 91.19 177 ILE A N 1
ATOM 1387 C CA . ILE A 1 177 ? -10.773 6.340 -1.316 1.00 91.19 177 ILE A CA 1
ATOM 1388 C C . ILE A 1 177 ? -10.759 6.659 -2.813 1.00 91.19 177 ILE A C 1
ATOM 1390 O O . ILE A 1 177 ? -9.972 7.488 -3.262 1.00 91.19 177 ILE A O 1
ATOM 1394 N N . GLN A 1 178 ? -11.698 6.095 -3.577 1.00 88.44 178 GLN A N 1
ATOM 1395 C CA . GLN A 1 178 ? -11.870 6.397 -4.997 1.00 88.44 178 GLN A CA 1
ATOM 1396 C C . GLN A 1 178 ? -12.144 7.873 -5.262 1.00 88.44 178 GLN A C 1
ATOM 1398 O O . GLN A 1 178 ? -11.577 8.450 -6.189 1.00 88.44 178 GLN A O 1
ATOM 1403 N N . ARG A 1 179 ? -12.987 8.500 -4.437 1.00 91.44 179 ARG A N 1
ATOM 1404 C CA . ARG A 1 179 ? -13.294 9.929 -4.549 1.00 91.44 179 ARG A CA 1
ATOM 1405 C C . ARG A 1 179 ? -12.047 10.793 -4.360 1.00 91.44 179 ARG A C 1
ATOM 1407 O O . ARG A 1 179 ? -11.896 11.778 -5.075 1.00 91.44 179 ARG A O 1
ATOM 1414 N N . HIS A 1 180 ? -11.172 10.424 -3.427 1.00 93.25 180 HIS A N 1
ATOM 1415 C CA . HIS A 1 180 ? -9.943 11.169 -3.140 1.00 93.25 180 HIS A CA 1
ATOM 1416 C C . HIS A 1 180 ? -8.909 11.047 -4.264 1.00 93.25 180 HIS A C 1
ATOM 1418 O O . HIS A 1 180 ? -8.342 12.048 -4.693 1.00 93.25 180 HIS A O 1
ATOM 1424 N N . ILE A 1 181 ? -8.702 9.845 -4.806 1.00 90.62 181 ILE A N 1
ATOM 1425 C CA . ILE A 1 181 ? -7.671 9.615 -5.836 1.00 90.62 181 ILE A CA 1
ATOM 1426 C C . ILE A 1 181 ? -8.103 10.038 -7.252 1.00 90.62 181 ILE A C 1
ATOM 1428 O O . ILE A 1 181 ? -7.259 10.184 -8.138 1.00 90.62 181 ILE A O 1
ATOM 1432 N N . ALA A 1 182 ? -9.405 10.253 -7.481 1.00 88.50 182 ALA A N 1
ATOM 1433 C CA . ALA A 1 182 ? -9.966 10.517 -8.806 1.00 88.50 182 ALA A CA 1
ATOM 1434 C C . ALA A 1 182 ? -9.334 11.725 -9.515 1.00 88.50 182 ALA A C 1
ATOM 1436 O O . ALA A 1 182 ? -9.047 11.639 -10.709 1.00 88.50 182 ALA A O 1
ATOM 1437 N N . ALA A 1 183 ? -9.094 12.826 -8.796 1.00 87.81 183 ALA A N 1
ATOM 1438 C CA . ALA A 1 183 ? -8.536 14.043 -9.384 1.00 87.81 183 ALA A CA 1
ATOM 1439 C C . ALA A 1 183 ? -7.111 13.824 -9.912 1.00 87.81 183 ALA A C 1
ATOM 1441 O O . ALA A 1 183 ? -6.807 14.220 -11.037 1.00 87.81 183 ALA A O 1
ATOM 1442 N N . PHE A 1 184 ? -6.264 13.138 -9.135 1.00 87.38 184 PHE A N 1
ATOM 1443 C CA . PHE A 1 184 ? -4.910 12.801 -9.567 1.00 87.38 184 PHE A CA 1
ATOM 1444 C C . PHE A 1 184 ? -4.949 11.907 -10.810 1.00 87.38 184 PHE A C 1
ATOM 1446 O O . PHE A 1 184 ? -4.350 12.259 -11.821 1.00 87.38 184 PHE A O 1
ATOM 1453 N N . TYR A 1 185 ? -5.709 10.806 -10.781 1.00 86.62 185 TYR A N 1
ATOM 1454 C CA . TYR A 1 185 ? -5.821 9.894 -11.927 1.00 86.62 185 TYR A CA 1
ATOM 1455 C C . TYR A 1 185 ? -6.321 10.602 -13.193 1.00 86.62 185 TYR A C 1
ATOM 1457 O O . TYR A 1 185 ? -5.736 10.436 -14.265 1.00 86.62 185 TYR A O 1
ATOM 1465 N N . GLN A 1 186 ? -7.321 11.477 -13.064 1.00 84.56 186 GLN A N 1
ATOM 1466 C CA . GLN A 1 186 ? -7.783 12.307 -14.173 1.00 84.56 186 GLN A CA 1
ATOM 1467 C C . GLN A 1 186 ? -6.678 13.232 -14.709 1.00 84.56 186 GLN A C 1
ATOM 1469 O O . GLN A 1 186 ? -6.503 13.324 -15.924 1.00 84.56 186 GLN A O 1
ATOM 1474 N N . GLN A 1 187 ? -5.930 13.904 -13.827 1.00 81.69 187 GLN A N 1
ATOM 1475 C CA . GLN A 1 187 ? -4.864 14.837 -14.203 1.00 81.69 187 GLN A CA 1
ATOM 1476 C C . GLN A 1 187 ? -3.757 14.158 -15.011 1.00 81.69 187 GLN A C 1
ATOM 1478 O O . GLN A 1 187 ? -3.286 14.721 -15.997 1.00 81.69 187 GLN A O 1
ATOM 1483 N N . VAL A 1 188 ? -3.337 12.958 -14.610 1.00 75.06 188 VAL A N 1
ATOM 1484 C CA . VAL A 1 188 ? -2.236 12.248 -15.276 1.00 75.06 188 VAL A CA 1
ATOM 1485 C C . VAL A 1 188 ? -2.689 11.465 -16.515 1.00 75.06 188 VAL A C 1
ATOM 1487 O O . VAL A 1 188 ? -1.907 10.717 -17.094 1.00 75.06 188 VAL A O 1
ATOM 1490 N N . GLY A 1 189 ? -3.943 11.647 -16.952 1.00 69.62 189 GLY A N 1
ATOM 1491 C CA . GLY A 1 189 ? -4.498 10.981 -18.133 1.00 69.62 189 GLY A CA 1
ATOM 1492 C C . GLY A 1 189 ? -4.682 9.473 -17.952 1.00 69.62 189 GLY A C 1
ATOM 1493 O O . GLY A 1 189 ? -4.843 8.746 -18.932 1.00 69.62 189 GLY A O 1
ATOM 1494 N N . LEU A 1 190 ? -4.662 8.996 -16.707 1.00 66.00 190 LEU A N 1
ATOM 1495 C CA . LEU A 1 190 ? -4.810 7.590 -16.368 1.00 66.00 190 LEU A CA 1
ATOM 1496 C C . LEU A 1 190 ? -6.270 7.367 -15.970 1.00 66.00 190 LEU A C 1
ATOM 1498 O O . LEU A 1 190 ? -6.725 7.820 -14.924 1.00 66.00 190 LEU A O 1
ATOM 1502 N N . GLY A 1 191 ? -7.053 6.728 -16.839 1.00 59.91 191 GLY A N 1
ATOM 1503 C CA . GLY A 1 191 ? -8.484 6.551 -16.595 1.00 59.91 191 GLY A CA 1
ATOM 1504 C C . GLY A 1 191 ? -8.734 5.780 -15.300 1.00 59.91 191 GLY A C 1
ATOM 1505 O O . GLY A 1 191 ? -8.380 4.608 -15.222 1.00 59.91 191 GLY A O 1
ATOM 1506 N N . ASN A 1 192 ? -9.383 6.411 -14.319 1.00 64.94 192 ASN A N 1
ATOM 1507 C CA . ASN A 1 192 ? -9.779 5.749 -13.083 1.00 64.94 192 ASN A CA 1
ATOM 1508 C C . ASN A 1 192 ? -10.798 4.638 -13.388 1.00 64.94 192 ASN A C 1
ATOM 1510 O O . ASN A 1 192 ? -11.983 4.906 -13.584 1.00 64.94 192 ASN A O 1
ATOM 1514 N N . GLN A 1 193 ? -10.336 3.387 -13.425 1.00 65.88 193 GLN A N 1
ATOM 1515 C CA . GLN A 1 193 ? -11.190 2.220 -13.678 1.00 65.88 193 GLN A CA 1
ATOM 1516 C C . GLN A 1 193 ? -12.034 1.821 -12.458 1.00 65.88 193 GLN A C 1
ATOM 1518 O O . GLN A 1 193 ? -12.776 0.839 -12.506 1.00 65.88 193 GLN A O 1
ATOM 1523 N N . GLY A 1 194 ? -11.931 2.577 -11.363 1.00 65.19 194 GLY A N 1
ATOM 1524 C CA . GLY A 1 194 ? -12.613 2.287 -10.121 1.00 65.19 194 GLY A CA 1
ATOM 1525 C C . GLY A 1 194 ? -12.086 1.015 -9.473 1.00 65.19 194 GLY A C 1
ATOM 1526 O O . GLY A 1 194 ? -10.928 0.625 -9.624 1.00 65.19 194 GLY A O 1
ATOM 1527 N N . VAL A 1 195 ? -12.969 0.381 -8.713 1.00 67.38 195 VAL A N 1
ATOM 1528 C CA . VAL A 1 195 ? -12.672 -0.838 -7.980 1.00 67.38 195 VAL A CA 1
ATOM 1529 C C . VAL A 1 195 ? -12.571 -2.037 -8.921 1.00 67.38 195 VAL A C 1
ATOM 1531 O O . VAL A 1 195 ? -13.566 -2.418 -9.542 1.00 67.38 195 VAL A O 1
ATOM 1534 N N . ARG A 1 196 ? -11.417 -2.709 -8.937 1.00 69.00 196 ARG A N 1
ATOM 1535 C CA . ARG A 1 196 ? -11.208 -3.912 -9.745 1.00 69.00 196 ARG A CA 1
ATOM 1536 C C . ARG A 1 196 ? -10.600 -5.066 -8.955 1.00 69.00 196 ARG A C 1
ATOM 1538 O O . ARG A 1 196 ? -9.731 -4.885 -8.120 1.00 69.00 196 ARG A O 1
ATOM 1545 N N . VAL A 1 197 ? -11.015 -6.282 -9.277 1.00 65.06 197 VAL A N 1
ATOM 1546 C CA . VAL A 1 197 ? -10.338 -7.508 -8.839 1.00 65.06 197 VAL A CA 1
ATOM 1547 C C . VAL A 1 197 ? -9.290 -7.866 -9.904 1.00 65.06 197 VAL A C 1
ATOM 1549 O O . VAL A 1 197 ? -9.657 -8.084 -11.061 1.00 65.06 197 VAL A O 1
ATOM 1552 N N . ARG A 1 198 ? -7.994 -7.880 -9.552 1.00 58.28 198 ARG A N 1
ATOM 1553 C CA . ARG A 1 198 ? -6.875 -8.280 -10.439 1.00 58.28 198 ARG A CA 1
ATOM 1554 C C . ARG A 1 198 ? -6.259 -9.584 -9.938 1.00 58.28 198 ARG A C 1
ATOM 1556 O O . ARG A 1 198 ? -6.048 -9.750 -8.741 1.00 58.28 198 ARG A O 1
ATOM 1563 N N . GLY A 1 199 ? -5.918 -10.479 -10.864 1.00 54.84 199 GLY A N 1
ATOM 1564 C CA . GLY A 1 199 ? -5.504 -11.842 -10.522 1.00 54.8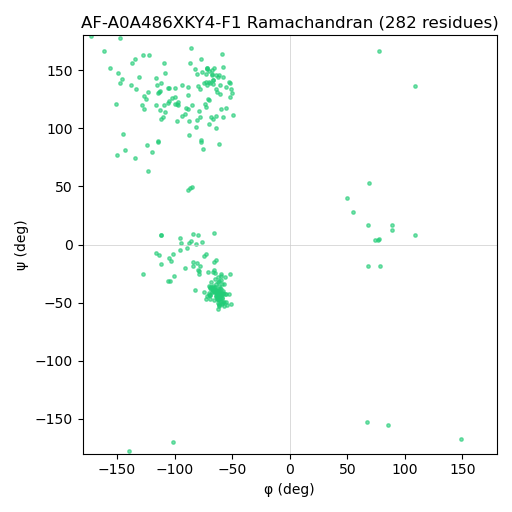4 199 GLY A CA 1
ATOM 1565 C C . GLY A 1 199 ? -6.708 -12.726 -10.181 1.00 54.84 199 GLY A C 1
ATOM 1566 O O . GLY A 1 199 ? -7.830 -12.246 -10.039 1.00 54.84 199 GLY A O 1
ATOM 1567 N N . GLY A 1 200 ? -6.489 -14.040 -10.121 1.00 52.44 200 GLY A N 1
ATOM 1568 C CA . GLY A 1 200 ? -7.564 -15.049 -10.059 1.00 52.44 200 GLY A CA 1
ATOM 1569 C C . GLY A 1 200 ? -7.716 -15.858 -11.349 1.00 52.44 200 GLY A C 1
ATOM 1570 O O . GLY A 1 200 ? -8.647 -16.643 -11.493 1.00 52.44 200 GLY A O 1
ATOM 1571 N N . HIS A 1 201 ? -6.777 -15.685 -12.282 1.00 51.03 201 HIS A N 1
ATOM 1572 C CA . HIS A 1 201 ? -6.677 -16.480 -13.508 1.00 51.03 201 HIS A CA 1
ATOM 1573 C C . HIS A 1 201 ? -5.699 -17.655 -13.370 1.00 51.03 201 HIS A C 1
ATOM 1575 O O . HIS A 1 201 ? -5.406 -18.326 -14.356 1.00 51.03 201 HIS A O 1
ATOM 1581 N N . SER A 1 202 ? -5.165 -17.880 -12.168 1.00 53.12 202 SER A N 1
ATOM 1582 C CA . SER A 1 202 ? -4.256 -18.977 -11.857 1.00 53.12 202 SER A CA 1
ATOM 1583 C C . SER A 1 202 ? -4.464 -19.443 -10.422 1.00 53.12 202 SER A C 1
ATOM 1585 O O . SER A 1 202 ? -4.620 -18.628 -9.513 1.00 53.12 202 SER A O 1
ATOM 1587 N N . ASP A 1 203 ? -4.441 -20.756 -10.240 1.00 50.91 203 ASP A N 1
ATOM 1588 C CA . ASP A 1 203 ? -4.390 -21.464 -8.962 1.00 50.91 203 ASP A CA 1
ATOM 1589 C C . ASP A 1 203 ? -2.949 -21.819 -8.544 1.00 50.91 203 ASP A C 1
ATOM 1591 O O . ASP A 1 203 ? -2.739 -22.423 -7.492 1.00 50.91 203 ASP A O 1
ATOM 1595 N N . VAL A 1 204 ? -1.952 -21.427 -9.349 1.00 51.75 204 VAL A N 1
ATOM 1596 C CA . VAL A 1 204 ? -0.530 -21.683 -9.099 1.00 51.75 204 VAL A CA 1
ATOM 1597 C C . VAL A 1 204 ? 0.019 -20.692 -8.076 1.00 51.75 204 VAL A C 1
ATOM 1599 O O . VAL A 1 204 ? 0.119 -19.491 -8.336 1.00 51.75 204 VAL A O 1
ATOM 1602 N N . GLU A 1 205 ? 0.424 -21.215 -6.923 1.00 48.94 205 GLU A N 1
ATOM 1603 C CA . GLU A 1 205 ? 1.037 -20.455 -5.837 1.00 48.94 205 GLU A CA 1
ATOM 1604 C C . GLU A 1 205 ? 2.279 -19.675 -6.301 1.00 48.94 205 GLU A C 1
ATOM 1606 O O . GLU A 1 205 ? 3.118 -20.179 -7.050 1.00 48.94 205 GLU A O 1
ATOM 1611 N N . GLY A 1 206 ? 2.389 -18.413 -5.875 1.00 51.62 206 GLY A N 1
ATOM 1612 C CA . GLY A 1 206 ? 3.507 -17.554 -6.265 1.00 51.62 206 GLY A CA 1
ATOM 1613 C C . GLY A 1 206 ? 3.454 -17.036 -7.705 1.00 51.62 206 GLY A C 1
ATOM 1614 O O . GLY A 1 206 ? 4.378 -16.354 -8.146 1.00 51.62 206 GLY A O 1
ATOM 1615 N N . SER A 1 207 ? 2.389 -17.334 -8.450 1.00 56.06 207 SER A N 1
ATOM 1616 C CA . SER A 1 207 ? 2.161 -16.755 -9.770 1.00 56.06 207 SER A CA 1
ATOM 1617 C C . SER A 1 207 ? 1.749 -15.287 -9.657 1.00 56.06 207 SER A C 1
ATOM 1619 O O . SER A 1 207 ? 0.887 -14.944 -8.855 1.00 56.06 207 SER A O 1
ATOM 1621 N N . SER A 1 208 ? 2.258 -14.427 -10.542 1.00 55.78 208 SER A N 1
ATOM 1622 C CA . SER A 1 208 ? 1.721 -13.068 -10.731 1.00 55.78 208 SER A CA 1
ATOM 1623 C C . SER A 1 208 ? 0.273 -13.055 -11.256 1.00 55.78 208 SER A C 1
ATOM 1625 O O . SER A 1 208 ? -0.381 -12.014 -11.248 1.00 55.78 208 SER A O 1
ATOM 1627 N N . ALA A 1 209 ? -0.219 -14.207 -11.735 1.00 53.56 209 ALA A N 1
ATOM 1628 C CA . ALA A 1 209 ? -1.599 -14.443 -12.156 1.00 53.56 209 ALA A CA 1
ATOM 1629 C C . ALA A 1 209 ? -2.499 -14.978 -11.032 1.00 53.56 209 ALA A C 1
ATOM 1631 O O . ALA A 1 209 ? -3.731 -14.901 -11.143 1.00 53.56 209 ALA A O 1
ATOM 1632 N N . ALA A 1 210 ? -1.894 -15.544 -9.982 1.00 55.16 210 ALA A N 1
ATOM 1633 C CA . ALA A 1 210 ? -2.605 -15.832 -8.752 1.00 55.16 210 ALA A CA 1
ATOM 1634 C C . ALA A 1 210 ? -2.913 -14.501 -8.070 1.00 55.16 210 ALA A C 1
ATOM 1636 O O . ALA A 1 210 ? -2.217 -13.499 -8.256 1.00 55.16 210 ALA A O 1
ATOM 1637 N N . TRP A 1 211 ? -4.025 -14.473 -7.350 1.00 54.03 211 TRP A N 1
ATOM 1638 C CA . TRP A 1 211 ? -4.418 -13.307 -6.577 1.00 54.03 211 TRP A CA 1
ATOM 1639 C C . TRP A 1 211 ? -3.244 -12.855 -5.699 1.00 54.03 211 TRP A C 1
ATOM 1641 O O . TRP A 1 211 ? -2.589 -13.717 -5.116 1.00 54.03 211 TRP A O 1
ATOM 1651 N N . HIS A 1 212 ? -2.937 -11.547 -5.670 1.00 56.41 212 HIS A N 1
ATOM 1652 C CA . HIS A 1 212 ? -1.750 -11.021 -4.979 1.00 56.41 212 HIS A CA 1
ATOM 1653 C C . HIS A 1 212 ? -1.711 -11.608 -3.559 1.00 56.41 212 HIS A C 1
ATOM 1655 O O . HIS A 1 212 ? -2.596 -11.267 -2.768 1.00 56.41 212 HIS A O 1
ATOM 1661 N N . PRO A 1 213 ? -0.748 -12.494 -3.231 1.00 49.56 213 PRO A N 1
ATOM 1662 C CA . PRO A 1 213 ? -0.837 -13.378 -2.064 1.00 49.56 213 PRO A CA 1
ATOM 1663 C C . PRO A 1 213 ? -0.808 -12.677 -0.699 1.00 49.56 213 PRO A C 1
ATOM 1665 O O . PRO A 1 213 ? -0.603 -13.334 0.302 1.00 49.56 213 PRO A O 1
ATOM 1668 N N . LEU A 1 214 ? -0.912 -11.349 -0.628 1.00 55.44 214 LEU A N 1
ATOM 1669 C CA . LEU A 1 214 ? -0.544 -10.567 0.556 1.00 55.44 214 LEU A CA 1
ATOM 1670 C C . LEU A 1 214 ? -1.723 -9.894 1.245 1.00 55.44 214 LEU A C 1
ATOM 1672 O O . LEU A 1 214 ? -1.556 -9.330 2.323 1.00 55.44 214 LEU A O 1
ATOM 1676 N N . ILE A 1 215 ? -2.900 -9.918 0.621 1.00 58.69 215 ILE A N 1
ATOM 1677 C CA . ILE A 1 215 ? -4.035 -9.097 1.043 1.00 58.69 215 ILE A CA 1
ATOM 1678 C C . ILE A 1 215 ? -5.307 -9.905 1.266 1.00 58.69 215 ILE A C 1
ATOM 1680 O O . ILE A 1 215 ? -6.118 -9.494 2.088 1.00 58.69 215 ILE A O 1
ATOM 1684 N N . GLU A 1 216 ? -5.490 -11.060 0.625 1.00 65.94 216 GLU A N 1
ATOM 1685 C CA . GLU A 1 216 ? -6.745 -11.809 0.775 1.00 65.94 216 GLU A CA 1
ATOM 1686 C C . GLU A 1 216 ? -6.952 -12.304 2.195 1.00 65.94 216 GLU A C 1
ATOM 1688 O O . GLU A 1 216 ? -8.048 -12.181 2.736 1.00 65.94 216 GLU A O 1
ATOM 1693 N N . ARG A 1 217 ? -5.915 -12.799 2.871 1.00 70.56 217 ARG A N 1
ATOM 1694 C CA . ARG A 1 217 ? -6.127 -13.215 4.254 1.00 70.56 217 ARG A CA 1
ATOM 1695 C C . ARG A 1 217 ? -6.400 -12.039 5.183 1.00 70.56 217 ARG A C 1
ATOM 1697 O O . ARG A 1 217 ? -7.247 -12.155 6.062 1.00 70.56 217 ARG A O 1
ATOM 1704 N N . ALA A 1 218 ? -5.723 -10.910 4.980 1.00 72.56 218 ALA A N 1
ATOM 1705 C CA . ALA A 1 218 ? -6.005 -9.686 5.727 1.00 72.56 218 ALA A CA 1
ATOM 1706 C C . ALA A 1 218 ? -7.450 -9.212 5.495 1.00 72.56 218 ALA A C 1
ATOM 1708 O O . ALA A 1 218 ? -8.154 -8.899 6.452 1.00 72.56 218 ALA A O 1
ATOM 1709 N N . ALA A 1 219 ? -7.917 -9.277 4.247 1.00 72.06 219 ALA A N 1
ATOM 1710 C CA . ALA A 1 219 ? -9.277 -8.949 3.839 1.00 72.06 219 ALA A CA 1
ATOM 1711 C C . ALA A 1 219 ? -10.354 -9.805 4.513 1.00 72.06 219 ALA A C 1
ATOM 1713 O O . ALA A 1 219 ? -11.457 -9.319 4.754 1.00 72.06 219 ALA A O 1
ATOM 1714 N N . GLY A 1 220 ? -10.027 -11.058 4.843 1.00 73.25 220 GLY A N 1
ATOM 1715 C CA . GLY A 1 220 ? -10.905 -11.946 5.604 1.00 73.25 220 GLY A CA 1
ATOM 1716 C C . GLY A 1 220 ? -11.158 -11.490 7.045 1.00 73.25 220 GLY A C 1
ATOM 1717 O O . GLY A 1 220 ? -12.177 -11.858 7.625 1.00 73.25 220 GLY A O 1
ATOM 1718 N N . TYR A 1 221 ? -10.272 -10.665 7.614 1.00 78.25 221 TYR A N 1
ATOM 1719 C CA . TYR A 1 221 ? -10.429 -10.091 8.956 1.00 78.25 221 TYR A CA 1
ATOM 1720 C C . TYR A 1 221 ? -10.854 -8.618 8.928 1.00 78.25 221 TYR A C 1
ATOM 1722 O O . TYR A 1 221 ? -11.591 -8.176 9.807 1.00 78.25 221 TYR A O 1
ATOM 1730 N N . GLY A 1 222 ? -10.435 -7.863 7.912 1.00 79.94 222 GLY A N 1
ATOM 1731 C CA . GLY A 1 222 ? -10.807 -6.468 7.725 1.00 79.94 222 GLY A CA 1
ATOM 1732 C C . GLY A 1 222 ? -10.820 -6.090 6.250 1.00 79.94 222 GLY A C 1
ATOM 1733 O O . GLY A 1 222 ? -9.803 -6.149 5.577 1.00 79.94 222 GLY A O 1
ATOM 1734 N N . ALA A 1 223 ? -11.964 -5.633 5.743 1.00 77.94 223 ALA A N 1
ATOM 1735 C CA . ALA A 1 223 ? -12.137 -5.296 4.326 1.00 77.94 223 ALA A CA 1
ATOM 1736 C C . ALA A 1 223 ? -11.573 -3.910 3.929 1.00 77.94 223 ALA A C 1
ATOM 1738 O O . ALA A 1 223 ? -11.782 -3.445 2.810 1.00 77.94 223 ALA A O 1
ATOM 1739 N N . THR A 1 224 ? -10.856 -3.231 4.832 1.00 85.38 224 THR A N 1
ATOM 1740 C CA . THR A 1 224 ? -10.165 -1.950 4.580 1.00 85.38 224 THR A CA 1
ATOM 1741 C C . THR A 1 224 ? -8.762 -2.180 4.010 1.00 85.38 224 THR A C 1
ATOM 1743 O O . THR A 1 224 ? -7.759 -1.658 4.504 1.00 85.38 224 THR A O 1
ATOM 1746 N N . VAL A 1 225 ? -8.679 -3.031 2.988 1.00 84.19 225 VAL A N 1
ATOM 1747 C CA . VAL A 1 225 ? -7.421 -3.400 2.339 1.00 84.19 225 VAL A CA 1
ATOM 1748 C C . VAL A 1 225 ? -7.503 -3.080 0.857 1.00 84.19 225 VAL A C 1
ATOM 1750 O O . VAL A 1 225 ? -8.480 -3.410 0.184 1.00 84.19 225 VAL A O 1
ATOM 1753 N N . SER A 1 226 ? -6.490 -2.399 0.333 1.00 83.12 226 SER A N 1
ATOM 1754 C 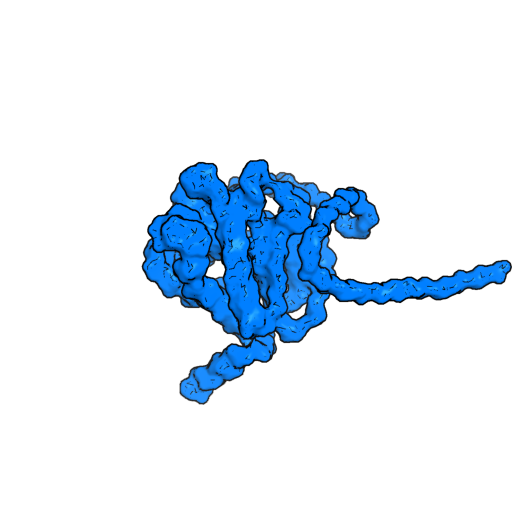CA . SER A 1 226 ? -6.468 -1.977 -1.064 1.00 83.12 226 SER A CA 1
ATOM 1755 C C . SER A 1 226 ? -5.058 -1.999 -1.631 1.00 83.12 226 SER A C 1
ATOM 1757 O O . SER A 1 226 ? -4.091 -1.639 -0.959 1.00 83.12 226 SER A O 1
ATOM 1759 N N . ILE A 1 227 ? -4.953 -2.401 -2.894 1.00 83.62 227 ILE A N 1
ATOM 1760 C CA . ILE A 1 227 ? -3.752 -2.190 -3.701 1.00 83.62 227 ILE A CA 1
ATOM 1761 C C . ILE A 1 227 ? -4.079 -1.066 -4.664 1.00 83.62 227 ILE A C 1
ATOM 1763 O O . ILE A 1 227 ? -5.143 -1.054 -5.272 1.00 83.62 227 ILE A O 1
ATOM 1767 N N . MET A 1 228 ? -3.178 -0.118 -4.813 1.00 84.94 228 MET A N 1
ATOM 1768 C CA . MET A 1 228 ? -3.325 0.975 -5.756 1.00 84.94 228 MET A CA 1
ATOM 1769 C C . MET A 1 228 ? -2.104 1.002 -6.652 1.00 84.94 228 MET A C 1
ATOM 1771 O O . MET A 1 228 ? -0.960 1.056 -6.201 1.00 84.94 228 MET A O 1
ATOM 1775 N N . GLU A 1 229 ? -2.358 0.947 -7.946 1.00 83.88 229 GLU A N 1
ATOM 1776 C CA . GLU A 1 229 ? -1.352 1.233 -8.949 1.00 83.88 229 GLU A CA 1
ATOM 1777 C C . GLU A 1 229 ? -1.335 2.737 -9.157 1.00 83.88 229 GLU A C 1
ATOM 1779 O O . GLU A 1 229 ? -2.350 3.352 -9.489 1.00 83.88 229 GLU A O 1
ATOM 1784 N N . VAL A 1 230 ? -0.182 3.346 -8.901 1.00 82.88 230 VAL A N 1
ATOM 1785 C CA . VAL A 1 230 ? -0.025 4.794 -9.051 1.00 82.88 230 VAL A CA 1
ATOM 1786 C C . VAL A 1 230 ? -0.015 5.165 -10.531 1.00 82.88 230 VAL A C 1
ATOM 1788 O O . VAL A 1 230 ? -0.664 6.126 -10.932 1.00 82.88 230 VAL A O 1
ATOM 1791 N N . SER A 1 231 ? 0.721 4.389 -11.329 1.00 82.25 231 SER A N 1
ATOM 1792 C CA . SER A 1 231 ? 0.819 4.485 -12.785 1.00 82.25 231 SER A CA 1
ATOM 1793 C C . SER A 1 231 ? 1.614 3.296 -13.339 1.00 82.25 231 SER A C 1
ATOM 1795 O O . SER A 1 231 ? 2.122 2.472 -12.568 1.00 82.25 231 SER A O 1
ATOM 1797 N N . ARG A 1 232 ? 1.787 3.220 -14.664 1.00 84.62 232 ARG A N 1
ATOM 1798 C CA . ARG A 1 232 ? 2.792 2.340 -15.272 1.00 84.62 232 ARG A CA 1
ATOM 1799 C C . ARG A 1 232 ? 4.177 2.846 -14.887 1.00 84.62 232 ARG A C 1
ATOM 1801 O O . ARG A 1 232 ? 4.439 4.045 -14.902 1.00 84.62 232 ARG A O 1
ATOM 1808 N N . ALA A 1 233 ? 5.100 1.932 -14.612 1.00 84.94 233 ALA A N 1
ATOM 1809 C CA . ALA A 1 233 ? 6.469 2.294 -14.254 1.00 84.94 233 ALA A CA 1
ATOM 1810 C C . ALA A 1 233 ? 7.165 3.158 -15.323 1.00 84.94 233 ALA A C 1
ATOM 1812 O O . ALA A 1 233 ? 7.950 4.038 -14.980 1.00 84.94 233 ALA A O 1
ATOM 1813 N N . ILE A 1 234 ? 6.855 2.931 -16.606 1.00 83.81 234 ILE A N 1
ATOM 1814 C CA . ILE A 1 234 ? 7.390 3.739 -17.709 1.00 83.81 234 ILE A CA 1
ATOM 1815 C C . ILE A 1 234 ? 6.888 5.186 -17.650 1.00 83.81 234 ILE A C 1
ATOM 1817 O O . ILE A 1 234 ? 7.690 6.098 -17.792 1.00 83.81 234 ILE A O 1
ATOM 1821 N N . ASP A 1 235 ? 5.610 5.402 -17.330 1.00 84.00 235 ASP A N 1
ATOM 1822 C CA . ASP A 1 235 ? 5.017 6.741 -17.264 1.00 84.00 235 ASP A CA 1
ATOM 1823 C C . ASP A 1 235 ? 5.611 7.547 -16.113 1.00 84.00 235 ASP A C 1
ATOM 1825 O O . ASP A 1 235 ? 5.841 8.740 -16.251 1.00 84.00 235 ASP A O 1
ATOM 1829 N N . ILE A 1 236 ? 5.903 6.899 -14.980 1.00 84.06 236 ILE A N 1
ATOM 1830 C CA . ILE A 1 236 ? 6.585 7.555 -13.857 1.00 84.06 236 ILE A CA 1
ATOM 1831 C C . ILE A 1 236 ? 7.940 8.095 -14.326 1.00 84.06 236 ILE A C 1
ATOM 1833 O O . ILE A 1 236 ? 8.274 9.247 -14.062 1.00 84.06 236 ILE A O 1
ATOM 1837 N N . VAL A 1 237 ? 8.704 7.284 -15.060 1.00 86.38 237 VAL A N 1
ATOM 1838 C CA . VAL A 1 237 ? 10.006 7.694 -15.600 1.00 86.38 237 VAL A CA 1
ATOM 1839 C C . VAL A 1 237 ? 9.855 8.772 -16.673 1.00 86.38 237 VAL A C 1
ATOM 1841 O O . VAL A 1 237 ? 10.626 9.724 -16.670 1.00 86.38 237 VAL A O 1
ATOM 1844 N N . GLU A 1 238 ? 8.870 8.670 -17.563 1.00 86.56 238 GLU A N 1
ATOM 1845 C CA . GLU A 1 238 ? 8.634 9.662 -18.619 1.00 86.56 238 GLU A CA 1
ATOM 1846 C C . GLU A 1 238 ? 8.179 11.018 -18.061 1.00 86.56 238 GLU A C 1
ATOM 1848 O O . GLU A 1 238 ? 8.636 12.057 -18.533 1.00 86.56 238 GLU A O 1
ATOM 1853 N N . GLN A 1 239 ? 7.315 11.023 -17.041 1.00 84.44 239 GLN A N 1
ATOM 1854 C CA . GLN A 1 239 ? 6.759 12.245 -16.452 1.00 84.44 239 GLN A CA 1
ATOM 1855 C C . GLN A 1 239 ? 7.701 12.892 -15.433 1.00 84.44 239 GLN A C 1
ATOM 1857 O O . GLN A 1 239 ? 7.804 14.115 -15.376 1.00 84.44 239 GLN A O 1
ATOM 1862 N N . ALA A 1 240 ? 8.392 12.089 -14.619 1.00 85.12 240 ALA A N 1
ATOM 1863 C CA . ALA A 1 240 ? 9.248 12.590 -13.543 1.00 85.12 240 ALA A CA 1
ATOM 1864 C C . ALA A 1 240 ? 10.749 12.568 -13.892 1.00 85.12 240 ALA A C 1
ATOM 1866 O O . ALA A 1 240 ? 11.582 13.066 -13.133 1.00 85.12 240 ALA A O 1
ATOM 1867 N N . GLY A 1 241 ? 11.131 11.973 -15.021 1.00 85.31 241 GLY A N 1
ATOM 1868 C CA . GLY A 1 241 ? 12.522 11.785 -15.443 1.00 85.31 241 GLY A CA 1
ATOM 1869 C C . GLY A 1 241 ? 13.243 10.620 -14.752 1.00 85.31 241 GLY A C 1
ATOM 1870 O O . GLY A 1 241 ? 14.261 10.152 -15.259 1.00 85.31 241 GLY A O 1
ATOM 1871 N N . SER A 1 242 ? 12.738 10.127 -13.615 1.00 86.94 242 SER A N 1
ATOM 1872 C CA . SER A 1 242 ? 13.244 8.937 -12.921 1.00 86.94 242 SER A CA 1
ATOM 1873 C C . SER A 1 242 ? 12.208 8.376 -11.937 1.00 86.94 242 SER A C 1
ATOM 1875 O O . SER A 1 242 ? 11.229 9.042 -11.597 1.00 86.94 242 SER A O 1
ATOM 1877 N N . ILE A 1 243 ? 12.429 7.154 -11.444 1.00 87.50 243 ILE A N 1
ATOM 1878 C CA . ILE A 1 243 ? 11.564 6.540 -10.421 1.00 87.50 243 ILE A CA 1
ATOM 1879 C C . ILE A 1 243 ? 11.659 7.296 -9.092 1.00 87.50 243 ILE A C 1
ATOM 1881 O O . ILE A 1 243 ? 10.650 7.494 -8.420 1.00 87.50 243 ILE A O 1
ATOM 1885 N N . GLU A 1 244 ? 12.851 7.771 -8.737 1.00 88.50 244 GLU A N 1
ATOM 1886 C CA . GLU A 1 244 ? 13.115 8.577 -7.542 1.00 88.50 244 GLU A CA 1
ATOM 1887 C C . GLU A 1 244 ? 12.360 9.904 -7.580 1.00 88.50 244 GLU A C 1
ATOM 1889 O O . GLU A 1 244 ? 11.689 10.263 -6.610 1.00 88.50 244 GLU A O 1
ATOM 1894 N N . ASN A 1 245 ? 12.410 10.600 -8.717 1.00 89.06 245 ASN A N 1
ATOM 1895 C CA . ASN A 1 245 ? 11.672 11.844 -8.925 1.00 89.06 245 ASN A CA 1
ATOM 1896 C C . ASN A 1 245 ? 10.155 11.619 -8.941 1.00 89.06 245 ASN A C 1
ATOM 1898 O O . ASN A 1 245 ? 9.390 12.530 -8.611 1.00 89.06 245 ASN A O 1
ATOM 1902 N N . GLY A 1 246 ? 9.716 10.393 -9.247 1.00 89.81 246 GLY A N 1
ATOM 1903 C CA . GLY A 1 246 ? 8.324 9.970 -9.131 1.00 89.81 246 GLY A CA 1
ATOM 1904 C C . GLY A 1 246 ? 7.722 10.252 -7.751 1.00 89.81 246 GLY A C 1
ATOM 1905 O O . GLY A 1 246 ? 6.520 10.484 -7.661 1.00 89.81 246 GLY A O 1
ATOM 1906 N N . ARG A 1 247 ? 8.547 10.329 -6.693 1.00 93.94 247 ARG A N 1
ATOM 1907 C CA . ARG A 1 247 ? 8.141 10.774 -5.349 1.00 93.94 247 ARG A CA 1
ATOM 1908 C C . ARG A 1 247 ? 7.401 12.112 -5.374 1.00 93.94 247 ARG A C 1
ATOM 1910 O O . ARG A 1 247 ? 6.334 12.232 -4.787 1.00 93.94 247 ARG A O 1
ATOM 1917 N N . GLN A 1 248 ? 7.979 13.116 -6.032 1.00 92.44 248 GLN A N 1
ATOM 1918 C CA . GLN A 1 248 ? 7.415 14.468 -6.072 1.00 92.44 248 GLN A CA 1
ATOM 1919 C C . GLN A 1 248 ? 6.205 14.523 -6.999 1.00 92.44 248 GLN A C 1
ATOM 1921 O O . GLN A 1 248 ? 5.189 15.122 -6.661 1.00 92.44 248 GLN A O 1
ATOM 1926 N N . TRP A 1 249 ? 6.299 13.852 -8.146 1.00 91.12 249 TRP A N 1
ATOM 1927 C CA . TRP A 1 249 ? 5.215 13.788 -9.121 1.00 91.12 249 TRP A CA 1
ATOM 1928 C C . TRP A 1 249 ? 3.948 13.125 -8.551 1.00 91.12 249 TRP A C 1
ATOM 1930 O O . TRP A 1 249 ? 2.846 13.624 -8.766 1.00 91.12 249 TRP A O 1
ATOM 1940 N N . ALA A 1 250 ? 4.096 12.047 -7.776 1.00 92.75 250 ALA A N 1
ATOM 1941 C CA . ALA A 1 250 ? 2.985 11.329 -7.152 1.00 92.75 250 ALA A CA 1
ATOM 1942 C C . ALA A 1 250 ? 2.569 11.882 -5.776 1.00 92.75 250 ALA A C 1
ATOM 1944 O O . ALA A 1 250 ? 1.637 11.350 -5.174 1.00 92.75 250 ALA A O 1
ATOM 1945 N N . ALA A 1 251 ? 3.208 12.947 -5.275 1.00 94.38 251 ALA A N 1
ATOM 1946 C CA . ALA A 1 251 ? 2.884 13.524 -3.969 1.00 94.38 251 ALA A CA 1
ATOM 1947 C C . ALA A 1 251 ? 1.385 13.849 -3.788 1.00 94.38 251 ALA A C 1
ATOM 1949 O O . ALA A 1 251 ? 0.847 13.451 -2.753 1.00 94.38 251 ALA A O 1
ATOM 1950 N N . PRO A 1 252 ? 0.671 14.432 -4.780 1.00 93.81 252 PRO A N 1
ATOM 1951 C CA . PRO A 1 252 ? -0.766 14.684 -4.647 1.00 93.81 252 PRO A CA 1
ATOM 1952 C C . PRO A 1 252 ? -1.597 13.411 -4.448 1.00 93.81 252 PRO A C 1
ATOM 1954 O O . PRO A 1 252 ? -2.618 13.441 -3.767 1.00 93.81 252 PRO A O 1
ATOM 1957 N N . LEU A 1 253 ? -1.166 12.276 -5.013 1.00 93.31 253 LEU A N 1
ATOM 1958 C CA . LEU A 1 253 ? -1.820 10.991 -4.769 1.00 93.31 253 LEU A CA 1
ATOM 1959 C C . LEU A 1 253 ? -1.572 10.506 -3.338 1.00 93.31 253 LEU A C 1
ATOM 1961 O O . LEU A 1 253 ? -2.490 9.998 -2.701 1.00 93.31 253 LEU A O 1
ATOM 1965 N N . PHE A 1 254 ? -0.346 10.648 -2.830 1.00 96.00 254 PHE A N 1
ATOM 1966 C CA . PHE A 1 254 ? -0.021 10.257 -1.457 1.00 96.00 254 PHE A CA 1
ATOM 1967 C C . PHE A 1 254 ? -0.811 11.080 -0.437 1.00 96.00 254 PHE A C 1
ATOM 1969 O O . PHE A 1 254 ? -1.312 10.516 0.535 1.00 96.00 254 PHE A O 1
ATOM 1976 N N . ASP A 1 255 ? -0.962 12.383 -0.685 1.00 96.62 255 ASP A N 1
ATOM 1977 C CA . ASP A 1 255 ? -1.800 13.272 0.125 1.00 96.62 255 ASP A CA 1
ATOM 1978 C C . ASP A 1 255 ? -3.264 12.807 0.090 1.00 96.62 255 ASP A C 1
ATOM 1980 O O . ASP A 1 255 ? -3.845 12.526 1.136 1.00 96.62 255 ASP A O 1
ATOM 1984 N N . ALA A 1 256 ? -3.822 12.588 -1.106 1.00 94.75 256 ALA A N 1
ATOM 1985 C CA . ALA A 1 256 ? -5.199 12.122 -1.276 1.00 94.75 256 ALA A CA 1
ATOM 1986 C C . ALA A 1 256 ? -5.482 10.783 -0.566 1.00 94.75 256 ALA A C 1
ATOM 1988 O O . ALA A 1 256 ? -6.540 10.596 0.036 1.00 94.75 256 ALA A O 1
ATOM 1989 N N . ILE A 1 257 ? -4.545 9.832 -0.609 1.00 96.00 257 ILE A N 1
ATOM 1990 C CA . ILE A 1 257 ? -4.695 8.545 0.085 1.00 96.00 257 ILE A CA 1
ATOM 1991 C C . ILE A 1 257 ? -4.624 8.735 1.601 1.00 96.00 257 ILE A C 1
ATOM 1993 O O . ILE A 1 257 ? -5.416 8.130 2.324 1.00 96.00 257 ILE A O 1
ATOM 1997 N N . ALA A 1 258 ? -3.692 9.551 2.097 1.00 97.06 258 ALA A N 1
ATOM 1998 C CA . ALA A 1 258 ? -3.574 9.819 3.526 1.00 97.06 258 ALA A CA 1
ATOM 1999 C C . ALA A 1 258 ? -4.849 10.497 4.062 1.00 97.06 258 ALA A C 1
ATOM 2001 O O . ALA A 1 258 ? -5.396 10.081 5.085 1.00 97.06 258 ALA A O 1
ATOM 2002 N N . ASP A 1 259 ? -5.394 11.456 3.313 1.00 96.56 259 ASP A N 1
ATOM 2003 C CA . ASP A 1 259 ? -6.656 12.126 3.630 1.00 96.56 259 ASP A CA 1
ATOM 2004 C C . ASP A 1 259 ? -7.843 11.157 3.613 1.00 96.56 259 ASP A C 1
ATOM 2006 O O . ASP A 1 259 ? -8.651 11.159 4.544 1.00 96.56 259 ASP A O 1
ATOM 2010 N N . ALA A 1 260 ? -7.914 10.257 2.628 1.00 95.94 260 ALA A N 1
ATOM 2011 C CA . ALA A 1 260 ? -8.918 9.195 2.591 1.00 95.94 260 ALA A CA 1
ATOM 2012 C C . ALA A 1 260 ? -8.841 8.277 3.822 1.00 95.94 260 ALA A C 1
ATOM 2014 O O . ALA A 1 260 ? -9.858 7.964 4.448 1.00 95.94 260 ALA A O 1
ATOM 2015 N N . MET A 1 261 ? -7.631 7.852 4.194 1.00 97.19 261 MET A N 1
ATOM 2016 C CA . MET A 1 261 ? -7.415 6.998 5.362 1.00 97.19 261 MET A CA 1
ATOM 2017 C C . MET A 1 261 ? -7.805 7.709 6.660 1.00 97.19 261 MET A C 1
ATOM 2019 O O . MET A 1 261 ? -8.437 7.115 7.542 1.00 97.19 261 MET A O 1
ATOM 2023 N N . THR A 1 262 ? -7.467 8.992 6.767 1.00 96.81 262 THR A N 1
ATOM 2024 C CA . THR A 1 262 ? -7.849 9.860 7.881 1.00 96.81 262 THR A CA 1
ATOM 2025 C C . THR A 1 262 ? -9.362 10.014 7.979 1.00 96.81 262 THR A C 1
ATOM 2027 O O . THR A 1 262 ? -9.922 9.764 9.044 1.00 96.81 262 THR A O 1
ATOM 2030 N N . GLU A 1 263 ? -10.043 10.355 6.883 1.00 96.00 263 GLU A N 1
ATOM 2031 C CA . GLU A 1 263 ? -11.503 10.491 6.859 1.00 96.00 263 GLU A CA 1
ATOM 2032 C C . GLU A 1 263 ? -12.178 9.175 7.266 1.00 96.00 263 GLU A C 1
ATOM 2034 O O . GLU A 1 263 ? -13.090 9.174 8.095 1.00 96.00 263 GLU A O 1
ATOM 2039 N N . TRP A 1 264 ? -11.686 8.036 6.766 1.00 95.75 264 TRP A N 1
ATOM 2040 C CA . TRP A 1 264 ? -12.189 6.731 7.182 1.00 95.75 264 TRP A CA 1
ATOM 2041 C C . TRP A 1 264 ? -12.008 6.496 8.685 1.00 95.75 264 TRP A C 1
ATOM 2043 O O . TRP A 1 264 ? -12.963 6.091 9.348 1.00 95.75 264 TRP A O 1
ATOM 2053 N N . ALA A 1 265 ? -10.830 6.793 9.245 1.00 95.31 265 ALA A N 1
ATOM 2054 C CA . ALA A 1 265 ? -10.585 6.678 10.683 1.00 95.31 265 ALA A CA 1
ATOM 2055 C C . ALA A 1 265 ? -11.550 7.561 11.496 1.00 95.31 265 ALA A C 1
ATOM 2057 O O . ALA A 1 265 ? -12.129 7.096 12.479 1.00 95.31 265 ALA A O 1
ATOM 2058 N N . CYS A 1 266 ? -11.805 8.794 11.058 1.00 94.19 266 CYS A N 1
ATOM 2059 C CA . CYS A 1 266 ? -12.784 9.673 11.696 1.00 94.19 266 CYS A CA 1
ATOM 2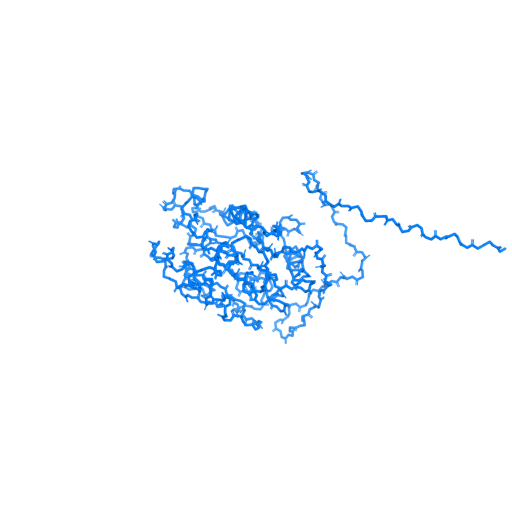060 C C . CYS A 1 266 ? -14.196 9.072 11.685 1.00 94.19 266 CYS A C 1
ATOM 2062 O O . CYS A 1 266 ? -14.878 9.078 12.709 1.00 94.19 266 CYS A O 1
ATOM 2064 N N . LEU A 1 267 ? -14.616 8.480 10.561 1.00 93.19 267 LEU A N 1
ATOM 2065 C CA . LEU A 1 267 ? -15.905 7.789 10.448 1.00 93.19 267 LEU A CA 1
ATOM 2066 C C . LEU A 1 267 ? -16.005 6.547 11.347 1.00 93.19 267 LEU A C 1
ATOM 2068 O O . LEU A 1 267 ? -17.112 6.154 11.709 1.00 93.19 267 LEU A O 1
ATOM 2072 N N . GLN A 1 268 ? -14.874 5.936 11.718 1.00 93.31 268 GLN A N 1
ATOM 2073 C CA . GLN A 1 268 ? -14.823 4.840 12.696 1.00 93.31 268 GLN A CA 1
ATOM 2074 C C . GLN A 1 268 ? -14.732 5.333 14.155 1.00 93.31 268 GLN A C 1
ATOM 2076 O O . GLN A 1 268 ? -14.639 4.519 15.069 1.00 93.31 268 GLN A O 1
ATOM 2081 N N . GLY A 1 269 ? -14.773 6.649 14.395 1.00 91.50 269 GLY A N 1
ATOM 2082 C CA . GLY A 1 269 ? -14.793 7.236 15.737 1.00 91.50 269 GLY A CA 1
ATOM 2083 C C . GLY A 1 269 ? -13.418 7.508 16.353 1.00 91.50 269 GLY A C 1
ATOM 2084 O O . GLY A 1 269 ? -13.342 7.799 17.547 1.00 91.50 269 GLY A O 1
ATOM 2085 N N . TYR A 1 270 ? -12.331 7.442 15.576 1.00 90.62 270 TYR A N 1
ATOM 2086 C CA . TYR A 1 270 ? -11.010 7.838 16.072 1.00 90.62 270 TYR A CA 1
ATOM 2087 C C . TYR A 1 270 ? -10.927 9.357 16.273 1.00 90.62 270 TYR A C 1
ATOM 2089 O O . TYR A 1 270 ? -11.403 10.143 15.459 1.00 90.62 270 TYR A O 1
ATOM 2097 N N . GLY A 1 271 ? -10.280 9.779 17.361 1.00 84.62 271 GLY A N 1
ATOM 2098 C CA . GLY A 1 271 ? -10.150 11.186 17.750 1.00 84.62 271 GLY A CA 1
ATOM 2099 C C . GLY A 1 271 ? -8.938 11.901 17.150 1.00 84.62 271 GLY A C 1
ATOM 2100 O O . GLY A 1 271 ? -8.220 12.567 17.897 1.00 84.62 271 GLY A O 1
ATOM 2101 N N . LEU A 1 272 ? -8.677 11.757 15.845 1.00 86.50 272 LEU A N 1
ATOM 2102 C CA . LEU A 1 272 ? -7.588 12.502 15.196 1.00 86.50 272 LEU A CA 1
ATOM 2103 C C . LEU A 1 272 ? -7.887 14.009 15.205 1.00 86.50 272 LEU A C 1
ATOM 2105 O O . LEU A 1 272 ? -9.047 14.425 15.186 1.00 86.50 272 LEU A O 1
ATOM 2109 N N . THR A 1 273 ? -6.846 14.846 15.210 1.00 79.75 273 THR A N 1
ATOM 2110 C CA . THR A 1 273 ? -6.998 16.314 15.175 1.00 79.75 273 THR A CA 1
ATOM 2111 C C . THR A 1 273 ? -7.832 16.766 13.973 1.00 79.75 273 THR A C 1
ATOM 2113 O O . THR A 1 273 ? -8.752 17.564 14.132 1.00 79.75 273 THR A O 1
ATOM 2116 N N . SER A 1 274 ? -7.585 16.169 12.807 1.00 78.56 274 SER A N 1
ATOM 2117 C CA . SER A 1 274 ? -8.315 16.388 11.552 1.00 78.56 274 SER A CA 1
ATOM 2118 C C . SER A 1 274 ? -9.799 16.004 11.618 1.00 78.56 274 SER A C 1
ATOM 2120 O O . SER A 1 274 ? -10.627 16.612 10.942 1.00 78.56 274 SER A O 1
ATOM 2122 N N . CYS A 1 275 ? -10.187 15.053 12.476 1.00 80.56 275 CYS A N 1
ATOM 2123 C CA . CYS A 1 275 ? -11.594 14.675 12.640 1.00 80.56 275 CYS A CA 1
ATOM 2124 C C . CYS A 1 275 ? -12.439 15.808 13.222 1.00 80.56 275 CYS A C 1
ATOM 2126 O O . CYS A 1 275 ? -13.628 15.907 12.926 1.00 80.56 275 CYS A O 1
ATOM 2128 N N . LYS A 1 276 ? -11.824 16.680 14.031 1.00 66.56 276 LYS A N 1
ATOM 2129 C CA . LYS A 1 276 ? -12.508 17.826 14.636 1.00 66.56 276 LYS A CA 1
ATOM 2130 C C . LYS A 1 276 ? -12.852 18.882 13.588 1.00 66.56 276 LYS A C 1
ATOM 2132 O O . LYS A 1 276 ? -13.922 19.474 13.667 1.00 66.56 276 LYS A O 1
ATOM 2137 N N . GLU A 1 277 ? -12.000 19.073 12.584 1.00 60.38 277 GLU A N 1
ATOM 2138 C CA . GLU A 1 277 ? -12.224 20.034 11.496 1.00 60.38 277 GLU A CA 1
ATOM 2139 C C . GLU A 1 277 ? -13.369 19.595 10.567 1.00 60.38 277 GLU A C 1
ATOM 2141 O O . GLU A 1 277 ? -14.201 20.416 10.186 1.00 60.38 277 GLU A O 1
ATOM 2146 N N . LEU A 1 278 ? -13.505 18.289 10.304 1.00 57.28 278 LEU A N 1
ATOM 2147 C CA . LEU A 1 278 ? -14.605 17.726 9.503 1.00 57.28 278 LEU A CA 1
ATOM 2148 C C . LEU A 1 278 ? -15.993 17.925 10.146 1.00 57.28 278 LEU A C 1
ATOM 2150 O O . LEU A 1 278 ? -16.981 18.149 9.441 1.00 57.28 278 LEU A O 1
ATOM 2154 N N . SER A 1 279 ? -16.081 17.895 11.480 1.00 51.16 279 SER A N 1
ATOM 2155 C CA . SER A 1 279 ? -17.334 18.146 12.211 1.00 51.16 279 SER A CA 1
ATOM 2156 C C . SER A 1 279 ? -17.802 19.609 12.185 1.00 51.16 279 SER A C 1
ATOM 2158 O O . SER A 1 279 ? -19.001 19.858 12.315 1.00 51.16 279 SER A O 1
ATOM 2160 N N . TYR A 1 280 ? -16.899 20.574 11.974 1.00 46.75 280 TYR A N 1
ATOM 2161 C CA . TYR A 1 280 ? -17.266 21.995 11.870 1.00 46.75 280 TYR A CA 1
ATOM 2162 C C . TYR A 1 280 ? -17.837 22.372 10.494 1.00 46.75 280 TYR A C 1
ATOM 2164 O O . TYR A 1 280 ? -18.636 23.298 10.401 1.00 46.75 280 TYR A O 1
ATOM 2172 N N . VAL A 1 281 ? -17.490 21.643 9.428 1.00 48.34 281 VAL A N 1
ATOM 2173 C CA . VAL A 1 281 ? -17.992 21.917 8.064 1.00 48.34 281 VAL A CA 1
ATOM 2174 C C . VAL A 1 281 ? -19.420 21.394 7.852 1.00 48.34 281 VAL A C 1
ATOM 2176 O O . VAL A 1 281 ? -20.144 21.891 7.001 1.00 48.34 281 VAL A O 1
ATOM 2179 N N . THR A 1 282 ? -19.865 20.410 8.635 1.00 44.09 282 THR A N 1
ATOM 2180 C CA . THR A 1 282 ? -21.219 19.827 8.525 1.00 44.09 282 THR A CA 1
ATOM 2181 C C . THR A 1 282 ? -22.276 20.532 9.380 1.00 44.09 282 THR A C 1
ATOM 2183 O O . THR A 1 282 ? -23.449 20.170 9.316 1.00 44.09 282 THR A O 1
ATOM 2186 N N . THR A 1 283 ? -21.886 21.531 10.177 1.00 41.31 283 THR A N 1
ATOM 2187 C CA . THR A 1 283 ? -22.777 22.262 11.097 1.00 41.31 283 THR A CA 1
ATOM 2188 C C . THR A 1 283 ? -23.022 23.727 10.712 1.00 41.31 283 THR A C 1
ATOM 2190 O O . THR A 1 283 ? -23.687 24.442 11.468 1.00 41.31 283 THR A O 1
ATOM 2193 N N . HIS A 1 284 ? -22.570 24.163 9.530 1.00 36.94 284 HIS A N 1
ATOM 2194 C CA . HIS A 1 284 ? -22.807 25.506 8.990 1.00 36.94 284 HIS A CA 1
ATOM 2195 C C . HIS A 1 284 ? -23.339 25.475 7.559 1.00 36.94 284 HIS A C 1
ATOM 2197 O O . HIS A 1 284 ? -22.751 24.754 6.725 1.00 36.94 284 HIS A O 1
#

Nearest PDB structures (foldseek):
  8c2o-assembly2_B  TM=5.582E-01  e=1.477E-04  Escherichia coli
  4b6z-assembly4_D  TM=4.977E-01  e=3.644E-02  Burkholderia cenocepacia
  4r8f-assembly1_D  TM=4.328E-01  e=1.880E-01  Saccharomyces cerevisiae S288C
  5ne9-assembly1_A  TM=4.445E-01  e=1.227E+00  Thermotoga maritima MSB8
  1bap-assembly1_A  TM=3.123E-01  e=5.726E-01  Escherichia coli

Foldseek 3Di:
DDDDDDDDPDDDDDDDDDDDDDDDDDPDDDPDDDDDDLPVPDPPPDDAAADADPDLFAAEELEQQADDPPFLHNAADDPRHRCFNVLSVLLLVLLQVLLVVQPYPYHYYYLVVQDRHQRSLVVLLSVLLNHLQRDPPYAYEYETAHYPDADPQRNDFWWEKEFADPADADVVLQVLLLVLQVVVCVVLVNDYPGYDHGAPPDSDRSDPNHRSSRPNSNCNSPNNHMYTHLTHLVSLCVVQVHSNSSSVSCSSSSVSNSVSSSVSCLVVPRPGPVNVVVVVVVPD

Mean predicted aligned error: 11.09 Å

Solvent-accessible surface area (backbone atoms only — not comparable to full-atom values): 16285 Å² total; per-residue (Å²): 141,79,83,84,78,82,83,79,78,75,79,86,75,82,87,79,94,74,86,92,75,87,84,81,81,71,92,76,94,61,100,82,76,84,82,84,71,79,69,71,79,55,91,76,79,77,84,69,72,61,44,72,73,97,65,88,48,54,40,36,37,30,49,29,74,43,23,61,80,95,43,73,48,22,61,20,62,50,97,90,40,65,44,19,31,62,46,17,49,50,46,31,54,55,42,48,53,50,35,44,77,62,52,35,46,69,44,70,55,46,30,80,82,51,36,61,45,70,70,9,44,51,50,46,19,47,53,51,20,9,37,25,60,38,35,83,83,37,36,34,50,34,53,42,43,24,44,73,67,60,41,96,59,41,71,74,54,34,27,36,38,34,40,60,74,90,34,72,74,38,69,66,59,53,52,49,43,48,64,44,40,43,60,52,30,57,72,73,72,27,70,72,70,49,84,35,66,61,38,66,86,38,62,52,80,88,38,86,30,14,48,66,78,57,45,54,67,20,23,68,55,32,45,49,43,37,39,33,28,74,29,20,46,54,54,36,27,70,75,40,73,30,67,77,44,25,55,69,71,44,38,68,44,48,50,25,51,41,52,30,53,50,54,52,39,35,77,73,68,42,86,40,76,69,41,58,58,59,59,59,63,77,75,110

Organism: NCBI:txid1708203

pLDDT: mean 73.48, std 21.56, range [23.09, 97.75]

Sequence (284 aa):
MLAPLPEQTAAANLIQLDQDTAYQFDRGEGIHRVRFNYSGKNWTVADVAAIQINTNAPIAIIPQQYTTEGKMMPGAAVNGRNVGKQWNEITQQEMAWRLRQQGFFVLTPSIQYYGENLDGYQAFEHFIAAIHKGNPHVQTVLLTADAHNPNVQNPLPGAQMLVTGTNPRNPKWEALIQRHIAAFYQQVGLGNQGVRVRGGHSDVEGSSAAWHPLIERAAGYGATVSIMEVSRAIDIVEQAGSIENGRQWAAPLFDAIADAMTEWACLQGYGLTSCKELSYVTTH

Radius of gyration: 20.23 Å; Cα contacts (8 Å, |Δi|>4): 482; chains: 1; bounding box: 45×59×71 Å

Secondary structure (DSSP, 8-state):
--PPPPP-----PPP---S-----------S--------SS--------------SSPEEE--B-PPPTTSS----EETTEE-HHHHHHHHHHHHHHHHHHTT-EEE--BGGGT-SSHHHHHHHHHHHHHHHHHSTT-EEEEEEEE-SS-BTTBSS-SSEEEE-SSS---HHHHHHHHHHHHHHHHHTT-----EE----S--STT-TTS--TTTHHHHHH-S-EEEEEEEEHHHHHHHHSSTTTHHHHTHHHHHHHHHHHHHHHHHTT---HHHHHHHHHT--